Protein AF-A0A3Y6FX01-F1 (afdb_monomer)

Mean predicted aligned error: 5.91 Å

Structure (mmCIF, N/CA/C/O backbone):
data_AF-A0A3Y6FX01-F1
#
_entry.id   AF-A0A3Y6FX01-F1
#
loop_
_atom_site.group_PDB
_atom_site.id
_atom_site.type_symbol
_atom_site.label_atom_id
_atom_site.label_alt_id
_atom_site.label_comp_id
_atom_site.label_asym_id
_atom_site.label_entity_id
_atom_site.label_seq_id
_atom_site.pdbx_PDB_ins_code
_atom_site.Cartn_x
_atom_site.Cartn_y
_atom_site.Cartn_z
_atom_site.occupancy
_atom_site.B_iso_or_equiv
_atom_site.auth_seq_id
_atom_site.auth_comp_id
_atom_site.auth_asym_id
_atom_site.auth_atom_id
_atom_site.pdbx_PDB_model_num
ATOM 1 N N . MET A 1 1 ? -19.993 -23.992 -3.239 1.00 34.16 1 MET A N 1
ATOM 2 C CA . MET A 1 1 ? -19.430 -23.406 -2.006 1.00 34.16 1 MET A CA 1
ATOM 3 C C . MET A 1 1 ? -17.922 -23.377 -2.192 1.00 34.16 1 MET A C 1
ATOM 5 O O . MET A 1 1 ? -17.284 -24.401 -2.001 1.00 34.16 1 MET A O 1
ATOM 9 N N . ASN A 1 2 ? -17.375 -22.275 -2.712 1.00 37.84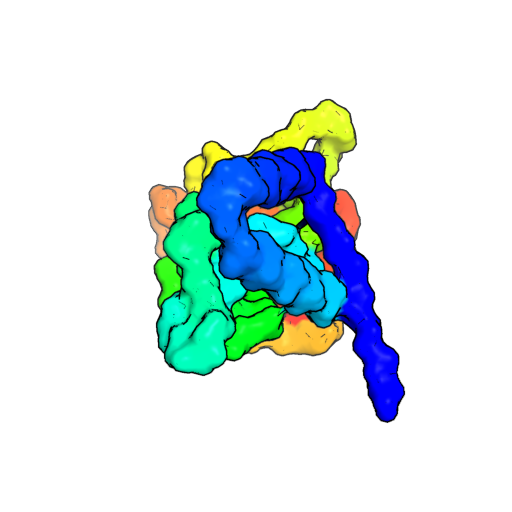 2 ASN A N 1
ATOM 10 C CA . ASN A 1 2 ? -15.926 -22.146 -2.873 1.00 37.84 2 ASN A CA 1
ATOM 11 C C . ASN A 1 2 ? -15.329 -21.862 -1.497 1.00 37.84 2 ASN A C 1
ATOM 13 O O . ASN A 1 2 ? -15.785 -20.947 -0.817 1.00 37.84 2 ASN A O 1
ATOM 17 N N . ASN A 1 3 ? -14.354 -22.670 -1.083 1.00 42.53 3 ASN A N 1
ATOM 18 C CA . ASN A 1 3 ? -13.567 -22.416 0.116 1.00 42.53 3 ASN A CA 1
ATOM 19 C C . ASN A 1 3 ? -12.971 -21.008 0.009 1.00 42.53 3 ASN A C 1
ATOM 21 O O . ASN A 1 3 ? -12.086 -20.772 -0.814 1.00 42.53 3 ASN A O 1
ATOM 25 N N . ASN A 1 4 ? -13.488 -20.078 0.816 1.00 51.44 4 ASN A N 1
ATOM 26 C CA . ASN A 1 4 ? -12.904 -18.759 1.009 1.00 51.44 4 ASN A CA 1
ATOM 27 C C . ASN A 1 4 ? -11.509 -18.975 1.592 1.00 51.44 4 ASN A C 1
ATOM 29 O O . ASN A 1 4 ? -11.359 -19.195 2.793 1.00 51.44 4 ASN A O 1
ATOM 33 N N . TYR A 1 5 ? -10.491 -18.956 0.737 1.00 55.81 5 TYR A N 1
ATOM 34 C CA . TYR A 1 5 ? -9.108 -18.842 1.168 1.00 55.81 5 TYR A CA 1
ATOM 35 C C . TYR A 1 5 ? -8.936 -17.449 1.784 1.00 55.81 5 TYR A C 1
ATOM 37 O O . TYR A 1 5 ? -8.501 -16.512 1.121 1.00 55.81 5 TYR A O 1
ATOM 45 N N . CYS A 1 6 ? -9.338 -17.294 3.048 1.00 64.75 6 CYS A N 1
ATOM 46 C CA . CYS A 1 6 ? -8.980 -16.125 3.835 1.00 64.75 6 CYS A CA 1
ATOM 47 C C . CYS A 1 6 ? -7.458 -16.116 3.955 1.00 64.75 6 CYS A C 1
ATOM 49 O O . CYS A 1 6 ? -6.859 -17.102 4.399 1.00 64.75 6 CYS A O 1
ATOM 51 N N . ILE A 1 7 ? -6.826 -15.019 3.542 1.00 79.50 7 ILE A N 1
ATOM 52 C CA . ILE A 1 7 ? -5.389 -14.866 3.736 1.00 79.50 7 ILE A CA 1
ATOM 53 C C . ILE A 1 7 ? -5.164 -14.531 5.212 1.00 79.50 7 ILE A C 1
ATOM 55 O O . ILE A 1 7 ? -5.783 -13.583 5.701 1.00 79.50 7 ILE A O 1
ATOM 59 N N . PRO A 1 8 ? -4.309 -15.281 5.940 1.00 83.38 8 PRO A N 1
ATOM 60 C CA . PRO A 1 8 ? -4.027 -14.979 7.333 1.00 83.38 8 PRO A CA 1
ATOM 61 C C . PRO A 1 8 ? -3.538 -13.540 7.485 1.00 83.38 8 PRO A C 1
ATOM 63 O O . PRO A 1 8 ? -2.533 -13.150 6.884 1.00 83.38 8 PRO A O 1
ATOM 66 N N . GLN A 1 9 ? -4.260 -12.777 8.298 1.00 90.62 9 GLN A N 1
ATOM 67 C CA . GLN A 1 9 ? -3.887 -11.426 8.684 1.00 90.62 9 GLN A CA 1
ATOM 68 C C . GLN A 1 9 ? -3.066 -11.458 9.974 1.00 90.62 9 GLN A C 1
ATOM 70 O O . GLN A 1 9 ? -3.206 -12.366 10.797 1.00 90.62 9 GLN A O 1
ATOM 75 N N . GLY A 1 10 ? -2.212 -10.457 10.170 1.00 89.62 10 GLY A N 1
ATOM 76 C CA . GLY A 1 10 ? -1.389 -10.346 11.366 1.00 89.62 10 GLY A CA 1
ATOM 77 C C . GLY A 1 10 ? -1.120 -8.893 11.712 1.00 89.62 10 GLY A C 1
ATOM 78 O O . GLY A 1 10 ? -0.703 -8.122 10.857 1.00 89.62 10 GLY A O 1
ATOM 79 N N . MET A 1 11 ? -1.347 -8.536 12.975 1.00 93.06 11 MET A N 1
ATOM 80 C CA . MET A 1 11 ? -0.927 -7.243 13.511 1.00 93.06 11 MET A CA 1
ATOM 81 C C . MET A 1 11 ? 0.565 -7.289 13.833 1.00 9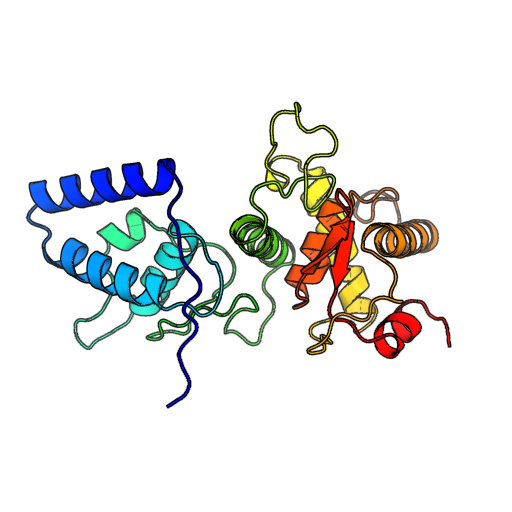3.06 11 MET A C 1
ATOM 83 O O . MET A 1 11 ? 1.071 -8.283 14.367 1.00 93.06 11 MET A O 1
ATOM 87 N N . THR A 1 12 ? 1.257 -6.185 13.605 1.00 91.25 12 THR A N 1
ATOM 88 C CA . THR A 1 12 ? 2.577 -5.902 14.167 1.00 91.25 12 THR A CA 1
ATOM 89 C C . THR A 1 12 ? 2.508 -5.770 15.693 1.00 91.25 12 THR A C 1
ATOM 91 O O . THR A 1 12 ? 1.436 -5.723 16.299 1.00 91.25 12 THR A O 1
ATOM 94 N N . ARG A 1 13 ? 3.669 -5.730 16.364 1.00 92.19 13 ARG A N 1
ATOM 95 C CA . ARG A 1 13 ? 3.708 -5.469 17.813 1.00 92.19 13 ARG A CA 1
ATOM 96 C C . ARG A 1 13 ? 3.093 -4.109 18.143 1.00 92.19 13 ARG A C 1
ATOM 98 O O . ARG A 1 13 ? 2.298 -4.042 19.071 1.00 92.19 13 ARG A O 1
ATOM 105 N N . THR A 1 14 ? 3.440 -3.080 17.378 1.00 93.56 14 THR A N 1
ATOM 106 C CA . THR A 1 14 ? 2.938 -1.716 17.562 1.00 93.56 14 THR A CA 1
ATOM 107 C C . THR A 1 14 ? 1.421 -1.665 17.432 1.00 93.56 14 THR A C 1
ATOM 109 O O . THR A 1 14 ? 0.762 -1.259 18.381 1.00 93.56 14 THR A O 1
ATOM 112 N N . GLU A 1 15 ? 0.859 -2.216 16.351 1.00 96.19 15 GLU A N 1
ATOM 113 C CA . GLU A 1 15 ? -0.599 -2.272 16.145 1.00 96.19 15 GLU A CA 1
ATOM 114 C C . GLU A 1 15 ? -1.329 -2.977 17.297 1.00 96.19 15 GLU A C 1
ATOM 116 O O . GLU A 1 15 ? -2.398 -2.540 17.719 1.00 96.19 15 GLU A O 1
ATOM 121 N N . ARG A 1 16 ? -0.749 -4.050 17.856 1.00 97.25 16 ARG A N 1
ATOM 122 C CA . ARG A 1 16 ? -1.335 -4.732 19.022 1.00 97.25 16 ARG A CA 1
ATOM 123 C C . ARG A 1 16 ? -1.335 -3.858 20.270 1.00 97.25 16 ARG A C 1
ATOM 125 O O . ARG A 1 16 ? -2.319 -3.874 21.002 1.00 97.25 16 ARG A O 1
ATOM 132 N N . GLU A 1 17 ? -0.239 -3.160 20.557 1.00 98.06 17 GLU A N 1
ATOM 133 C CA . GLU A 1 17 ? -0.166 -2.296 21.741 1.00 98.06 17 GLU A CA 1
ATOM 134 C C . GLU A 1 17 ? -1.062 -1.059 21.594 1.00 98.06 17 GLU A C 1
ATOM 136 O O . GLU A 1 17 ? -1.743 -0.683 22.548 1.00 98.06 17 GLU A O 1
ATOM 141 N N . GLU A 1 18 ? -1.153 -0.486 20.393 1.00 97.56 18 GLU A N 1
ATOM 142 C CA . GLU A 1 18 ? -2.075 0.612 20.085 1.00 97.56 18 GLU A CA 1
ATOM 143 C C . GLU A 1 18 ? -3.537 0.182 20.232 1.00 97.56 18 GLU A C 1
ATOM 145 O O . GLU A 1 18 ? -4.305 0.857 20.916 1.00 97.56 18 GLU A O 1
ATOM 150 N N . LEU A 1 19 ? -3.916 -0.983 19.692 1.00 98.06 19 LEU A N 1
ATOM 151 C CA . LEU A 1 19 ? -5.270 -1.518 19.840 1.00 98.06 19 LEU A CA 1
ATOM 152 C C . LEU A 1 19 ? -5.628 -1.795 21.310 1.00 98.06 19 LEU A C 1
ATOM 154 O O . LEU A 1 19 ? -6.733 -1.472 21.744 1.00 98.06 19 LEU A O 1
ATOM 158 N N . LYS A 1 20 ? -4.706 -2.366 22.099 1.00 98.06 20 LYS A N 1
ATOM 159 C CA . LYS A 1 20 ? -4.912 -2.568 23.547 1.00 98.06 20 LYS A CA 1
ATOM 160 C C . LYS A 1 20 ? -5.102 -1.242 24.278 1.00 98.06 20 LYS A C 1
ATOM 162 O O . LYS A 1 20 ? -5.974 -1.145 25.143 1.00 98.06 20 LYS A O 1
ATOM 167 N N . SER A 1 21 ? -4.288 -0.240 23.945 1.00 97.94 21 SER A N 1
ATOM 168 C CA . SER A 1 21 ? -4.383 1.101 24.523 1.00 97.94 21 SER A CA 1
ATOM 169 C C . SER A 1 21 ? -5.740 1.729 24.209 1.00 97.94 21 SER A C 1
ATOM 171 O O . SER A 1 21 ? -6.434 2.159 25.129 1.00 97.94 21 SER A O 1
ATOM 173 N N . PHE A 1 22 ? -6.170 1.679 22.945 1.00 98.06 22 PHE A N 1
ATOM 174 C CA . PHE A 1 22 ? -7.484 2.151 22.512 1.00 98.06 22 PHE A CA 1
ATOM 175 C C . PHE A 1 22 ? -8.620 1.446 23.265 1.00 98.06 22 PHE A C 1
ATOM 177 O O . PHE A 1 22 ? -9.453 2.102 23.887 1.00 98.06 22 PHE A O 1
ATOM 184 N N . ALA A 1 23 ? -8.606 0.110 23.311 1.00 97.69 23 ALA A N 1
ATOM 185 C CA . ALA A 1 23 ? -9.624 -0.665 24.017 1.00 97.69 23 ALA A CA 1
ATOM 186 C C . ALA A 1 23 ? -9.688 -0.330 25.519 1.00 97.69 23 ALA A C 1
ATOM 188 O O . ALA A 1 23 ? -10.771 -0.243 26.097 1.00 97.69 23 ALA A O 1
ATOM 189 N N . THR A 1 24 ? -8.534 -0.095 26.148 1.00 97.75 24 THR A N 1
ATOM 190 C CA . THR A 1 24 ? -8.447 0.315 27.558 1.00 97.75 24 THR A CA 1
ATOM 191 C C . THR A 1 24 ? -9.043 1.707 27.769 1.00 97.75 24 THR A C 1
ATOM 193 O O . THR A 1 24 ? -9.788 1.918 28.724 1.00 97.75 24 THR A O 1
ATOM 196 N N . GLN A 1 25 ? -8.753 2.656 26.874 1.00 97.62 25 GLN A N 1
ATOM 197 C CA . GLN A 1 25 ? -9.310 4.009 26.931 1.00 97.62 25 GLN A CA 1
ATOM 198 C C . GLN A 1 25 ? -10.834 3.994 26.773 1.00 97.62 25 GLN A C 1
ATOM 200 O O . GLN A 1 25 ? -11.525 4.585 27.603 1.00 97.62 25 GLN A O 1
ATOM 205 N N . CYS A 1 26 ? -11.364 3.261 25.788 1.00 97.38 26 CYS A N 1
ATOM 206 C CA . CYS A 1 26 ? -12.808 3.101 25.613 1.00 97.38 26 CYS A CA 1
ATOM 207 C C . CYS A 1 26 ? -13.458 2.436 26.833 1.00 97.38 26 CYS A C 1
ATOM 209 O O . CYS A 1 26 ? -14.483 2.911 27.314 1.00 97.38 26 CYS A O 1
ATOM 211 N N . GLY A 1 27 ? -12.838 1.386 27.386 1.00 95.88 27 GLY A N 1
ATOM 212 C CA . GLY A 1 27 ? -13.322 0.718 28.596 1.00 95.88 27 GLY A CA 1
ATOM 213 C C . GLY A 1 27 ? -13.409 1.659 29.800 1.00 95.88 27 GLY A C 1
ATOM 214 O O . GLY A 1 27 ? -14.430 1.690 30.483 1.00 95.88 27 GLY A O 1
ATOM 215 N N . ASN A 1 28 ? -12.382 2.484 30.017 1.00 97.06 28 ASN A N 1
ATOM 216 C CA . ASN A 1 28 ? -12.370 3.479 31.093 1.00 97.06 28 ASN A CA 1
ATOM 217 C C . ASN A 1 28 ? -13.406 4.596 30.886 1.00 97.06 28 ASN A C 1
ATOM 219 O O . ASN A 1 28 ? -13.930 5.130 31.861 1.00 97.06 28 ASN A O 1
ATOM 223 N N . ALA A 1 29 ? -13.697 4.953 29.633 1.00 96.75 29 ALA A N 1
ATOM 224 C CA . ALA A 1 29 ? -14.683 5.971 29.276 1.00 96.75 29 ALA A CA 1
ATOM 225 C C . ALA A 1 29 ? -16.128 5.437 29.204 1.00 96.75 29 ALA A C 1
ATOM 227 O O . ALA A 1 29 ? -17.058 6.227 29.055 1.00 96.75 29 ALA A O 1
ATOM 228 N N . GLY A 1 30 ? -16.335 4.118 29.295 1.00 97.25 30 GLY A N 1
ATOM 229 C CA . GLY A 1 30 ? -17.642 3.493 29.069 1.00 97.25 30 GLY A CA 1
ATOM 230 C C . GLY A 1 30 ? -18.102 3.526 27.605 1.00 97.25 30 GLY A C 1
ATOM 231 O O . GLY A 1 30 ? -19.291 3.368 27.334 1.00 97.25 30 GLY A O 1
ATOM 232 N N . ASP A 1 31 ? -17.184 3.719 26.657 1.00 97.06 31 ASP A N 1
ATOM 233 C CA . ASP A 1 31 ? -17.466 3.781 25.221 1.00 97.06 31 ASP A CA 1
ATOM 234 C C . ASP A 1 31 ? -17.596 2.370 24.623 1.00 97.06 31 ASP A C 1
ATOM 236 O O . ASP A 1 31 ? -16.699 1.823 23.973 1.00 97.06 31 ASP A O 1
ATOM 240 N N . ILE A 1 32 ? -18.742 1.748 24.896 1.00 95.62 32 ILE A N 1
ATOM 241 C CA . ILE A 1 32 ? -19.070 0.402 24.411 1.00 95.62 32 ILE A CA 1
ATOM 242 C C . ILE A 1 32 ? -19.248 0.383 22.890 1.00 95.62 32 ILE A C 1
ATOM 244 O O . ILE A 1 32 ? -18.917 -0.614 22.248 1.00 95.62 32 ILE A O 1
ATOM 248 N N . GLN A 1 33 ? -19.724 1.483 22.300 1.00 95.25 33 GLN A N 1
ATOM 249 C CA . GLN A 1 33 ? -19.988 1.558 20.867 1.00 95.25 33 GLN A CA 1
ATOM 250 C C . GLN A 1 33 ? -18.690 1.453 20.059 1.00 95.25 33 GLN A C 1
ATOM 252 O O . GLN A 1 33 ? -18.620 0.648 19.128 1.00 95.25 33 GLN A O 1
ATOM 257 N N . SER A 1 34 ? -17.640 2.191 20.432 1.00 96.50 34 SER A N 1
ATOM 258 C CA . SER A 1 34 ? -16.337 2.086 19.763 1.00 96.50 34 SER A CA 1
ATOM 259 C C . SER A 1 34 ? -15.715 0.698 19.907 1.00 96.50 34 SER A C 1
ATOM 261 O O . SER A 1 34 ? -15.128 0.186 18.950 1.00 96.50 34 SER A O 1
ATOM 263 N N . LEU A 1 35 ? -15.874 0.049 21.068 1.00 96.56 35 LEU A N 1
ATOM 264 C CA . LEU A 1 35 ? -15.415 -1.329 21.279 1.00 96.56 35 LEU A CA 1
ATOM 265 C C . LEU A 1 35 ? -16.143 -2.314 20.356 1.00 96.56 35 LEU A C 1
ATOM 267 O O . LEU A 1 35 ? -15.496 -3.105 19.668 1.00 96.56 35 LEU A O 1
ATOM 271 N N . GLU A 1 36 ? -17.474 -2.245 20.301 1.00 96.44 36 GLU A N 1
ATOM 272 C CA . GLU A 1 36 ? -18.298 -3.097 19.438 1.00 96.44 36 GLU A CA 1
ATOM 273 C C . GLU A 1 36 ? -17.926 -2.917 17.959 1.00 96.44 36 GLU A C 1
ATOM 275 O O . GLU A 1 36 ? -17.669 -3.892 17.248 1.00 96.44 36 GLU A O 1
ATOM 280 N N . ARG A 1 37 ? -17.834 -1.666 17.494 1.00 96.44 37 ARG A N 1
ATOM 281 C CA . ARG A 1 37 ? -17.479 -1.346 16.103 1.00 96.44 37 ARG A CA 1
ATOM 282 C C . ARG A 1 37 ? -16.062 -1.799 15.757 1.00 96.44 37 ARG A C 1
ATOM 284 O O . ARG A 1 37 ? -15.849 -2.326 14.668 1.00 96.44 37 ARG A O 1
ATOM 291 N N . THR A 1 38 ? -15.121 -1.704 16.693 1.00 97.44 38 THR A N 1
ATOM 292 C CA . THR A 1 38 ? -13.752 -2.211 16.510 1.00 97.44 38 THR A CA 1
ATOM 293 C C . THR A 1 38 ? -13.718 -3.732 16.355 1.00 97.44 38 THR A C 1
ATOM 295 O O . THR A 1 38 ? -13.008 -4.242 15.489 1.00 97.44 38 THR A O 1
ATOM 298 N N . LEU A 1 39 ? -14.512 -4.479 17.130 1.00 96.62 39 LEU A N 1
ATOM 299 C CA . LEU A 1 39 ? -14.610 -5.938 16.982 1.00 96.62 39 LEU A CA 1
ATOM 300 C C . LEU A 1 39 ? -15.193 -6.338 15.620 1.00 96.62 39 LEU A C 1
ATOM 302 O O . LEU A 1 39 ? -14.668 -7.241 14.965 1.00 96.62 39 LEU A O 1
ATOM 306 N N . ILE A 1 40 ? -16.234 -5.636 15.165 1.00 96.00 40 ILE A N 1
ATOM 307 C CA . ILE A 1 40 ? -16.833 -5.838 13.836 1.00 96.00 40 ILE A CA 1
ATOM 308 C C . ILE A 1 40 ? -15.809 -5.541 12.732 1.00 96.00 40 ILE A C 1
ATOM 310 O O . ILE A 1 40 ? -15.642 -6.334 11.803 1.00 96.00 40 ILE A O 1
ATOM 314 N N . MET A 1 41 ? -15.076 -4.435 12.854 1.00 97.25 41 MET A N 1
ATOM 315 C CA . MET A 1 41 ? -14.002 -4.065 11.935 1.00 97.25 41 MET A CA 1
ATOM 316 C C . MET A 1 41 ? -12.908 -5.141 11.877 1.00 97.25 41 MET A C 1
ATOM 318 O O . MET A 1 41 ? -12.508 -5.534 10.783 1.00 97.25 41 MET A O 1
ATOM 322 N N . ILE A 1 42 ? -12.464 -5.680 13.020 1.00 97.06 42 ILE A N 1
ATOM 323 C CA . ILE A 1 42 ? -11.483 -6.780 13.072 1.00 97.06 42 ILE A CA 1
ATOM 324 C C . ILE A 1 42 ? -12.022 -8.030 12.366 1.00 97.06 42 ILE A C 1
ATOM 326 O O . ILE A 1 42 ? -11.290 -8.663 11.606 1.00 97.06 42 ILE A O 1
ATOM 330 N N . ALA A 1 43 ? -13.296 -8.378 12.562 1.00 95.38 43 ALA A N 1
ATOM 331 C CA . ALA A 1 43 ? -13.908 -9.512 11.874 1.00 95.38 43 ALA A CA 1
ATOM 332 C C . ALA A 1 43 ? -13.928 -9.312 10.347 1.00 95.38 43 ALA A C 1
ATOM 334 O O . ALA A 1 43 ? -13.618 -10.239 9.593 1.00 95.38 43 ALA A O 1
ATOM 335 N N . HIS A 1 44 ? -14.225 -8.097 9.874 1.00 95.56 44 HIS A N 1
ATOM 336 C CA . HIS A 1 44 ? -14.131 -7.782 8.451 1.00 95.56 44 HIS A CA 1
ATOM 337 C C . HIS A 1 44 ? -12.685 -7.748 7.936 1.00 95.56 44 HIS A C 1
ATOM 339 O O . HIS A 1 44 ? -12.439 -8.161 6.805 1.00 95.56 44 HIS A O 1
ATOM 345 N N . TRP A 1 45 ? -11.720 -7.320 8.742 1.00 96.06 45 TRP A N 1
ATOM 346 C CA . TRP A 1 45 ? -10.303 -7.363 8.388 1.00 96.06 45 TRP A CA 1
ATOM 347 C C . TRP A 1 45 ? -9.803 -8.807 8.229 1.00 96.06 45 TRP A C 1
ATOM 349 O O . TRP A 1 45 ? -9.169 -9.153 7.236 1.00 96.06 45 TRP A O 1
ATOM 359 N N . MET A 1 46 ? -10.161 -9.698 9.156 1.00 94.25 46 MET A N 1
ATOM 360 C CA . MET A 1 46 ? -9.726 -11.100 9.134 1.00 94.25 46 MET A CA 1
ATOM 361 C C . MET A 1 46 ? -10.224 -11.891 7.915 1.00 94.25 46 MET A C 1
ATOM 363 O O . MET A 1 46 ? -9.611 -12.893 7.550 1.00 94.25 46 MET A O 1
ATOM 367 N N . ARG A 1 47 ? -11.315 -11.455 7.270 1.00 92.44 47 ARG A N 1
ATOM 368 C CA . ARG A 1 47 ? -11.864 -12.100 6.061 1.00 92.44 47 ARG A CA 1
ATOM 369 C C . ARG A 1 47 ? -11.302 -11.555 4.744 1.00 92.44 47 ARG A C 1
ATOM 371 O O . ARG A 1 47 ? -11.749 -12.001 3.690 1.00 92.44 47 ARG A O 1
ATOM 378 N N . GLN A 1 48 ? -10.385 -10.584 4.767 1.00 92.19 48 GLN A N 1
ATOM 379 C CA . GLN A 1 48 ? -9.866 -10.002 3.528 1.00 92.19 48 GLN A CA 1
ATOM 380 C C . GLN A 1 48 ? -9.143 -11.057 2.677 1.00 92.19 48 GLN A C 1
ATOM 382 O O . GLN A 1 48 ? -8.336 -11.849 3.170 1.00 92.19 48 GLN A O 1
ATOM 387 N N . GLY A 1 49 ? -9.420 -11.044 1.370 1.00 86.56 49 GLY A N 1
ATOM 388 C CA . GLY A 1 49 ? -8.814 -11.954 0.388 1.00 86.56 49 GLY A CA 1
ATOM 389 C C . GLY A 1 49 ? -7.372 -11.602 0.005 1.00 86.56 49 GLY A C 1
ATOM 390 O O . GLY A 1 49 ? -6.790 -12.251 -0.858 1.00 86.56 49 GLY A O 1
ATOM 391 N N . GLN A 1 50 ? -6.797 -10.571 0.623 1.00 86.31 50 GLN A N 1
ATOM 392 C CA . GLN A 1 50 ? -5.421 -10.121 0.422 1.00 86.31 50 GLN A CA 1
ATOM 393 C C . GLN A 1 50 ? -4.827 -9.621 1.736 1.00 86.31 50 GLN A C 1
ATOM 395 O O . GLN A 1 50 ? -5.569 -9.298 2.666 1.00 86.31 50 GLN A O 1
ATOM 400 N N . ARG A 1 51 ? -3.498 -9.536 1.815 1.00 90.25 51 ARG A N 1
ATOM 401 C CA . ARG A 1 51 ? -2.833 -8.941 2.979 1.00 90.25 51 ARG A CA 1
ATOM 402 C C . ARG A 1 51 ? -3.051 -7.433 3.001 1.00 90.25 51 ARG A C 1
ATOM 404 O O . ARG A 1 51 ? -2.847 -6.759 1.997 1.00 90.25 51 ARG A O 1
ATOM 411 N N . VAL A 1 52 ? -3.433 -6.921 4.161 1.00 92.38 52 VAL A N 1
ATOM 412 C CA . VAL A 1 52 ? -3.530 -5.489 4.453 1.00 92.38 52 VAL A CA 1
ATOM 413 C C . VAL A 1 52 ? -3.205 -5.304 5.931 1.00 92.38 52 VAL A C 1
ATOM 415 O O . VAL A 1 52 ? -3.641 -6.105 6.760 1.00 92.38 52 VAL A O 1
ATOM 418 N N . SER A 1 53 ? -2.400 -4.297 6.274 1.00 92.81 53 SER A N 1
ATOM 419 C CA . SER A 1 53 ? -2.091 -4.029 7.682 1.00 92.81 53 SER A CA 1
ATOM 420 C C . SER A 1 53 ? -3.362 -3.659 8.447 1.00 92.81 53 SER A C 1
ATOM 422 O O . SER A 1 53 ? -4.356 -3.215 7.861 1.00 92.81 53 SER A O 1
ATOM 424 N N . PHE A 1 54 ? -3.351 -3.865 9.761 1.00 95.62 54 PHE A N 1
ATOM 425 C CA . PHE A 1 54 ? -4.517 -3.554 10.576 1.00 95.62 54 PHE A CA 1
ATOM 426 C C . PHE A 1 54 ? -4.789 -2.050 10.575 1.00 95.62 54 PHE A C 1
ATOM 428 O O . PHE A 1 54 ? -5.929 -1.650 10.366 1.00 95.62 54 PHE A O 1
ATOM 435 N N . THR A 1 55 ? -3.753 -1.223 10.739 1.00 94.88 55 THR A N 1
ATOM 436 C CA . THR A 1 55 ? -3.901 0.239 10.763 1.00 94.88 55 THR A CA 1
ATOM 437 C C . THR A 1 55 ? -4.439 0.793 9.443 1.00 94.88 55 THR A C 1
ATOM 439 O O . THR A 1 55 ? -5.339 1.631 9.472 1.00 94.88 55 THR A O 1
ATOM 442 N N . GLU A 1 56 ? -3.956 0.302 8.295 1.00 94.94 56 GLU A N 1
ATOM 443 C CA . GLU A 1 56 ? -4.479 0.713 6.981 1.00 94.94 56 GLU A CA 1
ATOM 444 C C . GLU A 1 56 ? -5.949 0.323 6.841 1.00 94.94 56 GLU A C 1
ATOM 446 O O . GLU A 1 56 ? -6.803 1.154 6.535 1.00 94.94 56 GLU A O 1
ATOM 451 N N . TYR A 1 57 ? -6.271 -0.941 7.127 1.00 96.44 57 TYR A N 1
ATOM 452 C CA . TYR A 1 57 ? -7.645 -1.409 7.022 1.00 96.44 57 TYR A CA 1
ATOM 453 C C . TYR A 1 57 ? -8.581 -0.641 7.960 1.00 96.44 57 TYR A C 1
ATOM 455 O O . TYR A 1 57 ? -9.679 -0.261 7.558 1.00 96.44 57 TYR A O 1
ATOM 463 N N . ALA A 1 58 ? -8.148 -0.393 9.196 1.00 97.38 58 ALA A N 1
ATOM 464 C CA . ALA A 1 58 ? -8.935 0.313 10.192 1.00 97.38 58 ALA A CA 1
ATOM 465 C C . ALA A 1 58 ? -9.220 1.758 9.777 1.00 97.38 58 ALA A C 1
ATOM 467 O O . ALA A 1 58 ? -10.361 2.206 9.887 1.00 97.38 58 ALA A O 1
ATOM 468 N N . SER A 1 59 ? -8.218 2.451 9.232 1.00 97.06 59 SER A N 1
ATOM 469 C CA . SER A 1 59 ? -8.348 3.804 8.684 1.00 97.06 59 SER A CA 1
ATOM 470 C C . SER A 1 59 ? -9.395 3.861 7.562 1.00 97.06 59 SER A C 1
ATOM 472 O O . SER A 1 59 ? -10.329 4.668 7.595 1.00 97.06 59 SER A O 1
ATOM 474 N N . GLN A 1 60 ? -9.313 2.928 6.611 1.00 96.69 60 GLN A N 1
ATOM 475 C CA . GLN A 1 60 ? -10.231 2.842 5.472 1.00 96.69 60 GLN A CA 1
ATOM 476 C C . GLN A 1 60 ? -11.648 2.442 5.880 1.00 96.69 60 GLN A C 1
ATOM 478 O O . GLN A 1 60 ? -12.621 3.014 5.391 1.00 96.69 60 GLN A O 1
ATOM 483 N N . TRP A 1 61 ? -11.785 1.453 6.767 1.00 97.25 61 TRP A N 1
ATOM 484 C CA . TRP A 1 61 ? -13.087 0.955 7.204 1.00 97.25 61 TRP A CA 1
ATOM 485 C C . TRP A 1 61 ? -13.824 2.022 8.009 1.00 97.25 61 TRP A C 1
ATOM 487 O O . TRP A 1 61 ? -15.013 2.253 7.780 1.00 97.25 61 TRP A O 1
ATOM 497 N N . THR A 1 62 ? -13.099 2.711 8.894 1.00 97.25 62 THR A N 1
ATOM 498 C CA . THR A 1 62 ? -13.609 3.824 9.698 1.00 97.25 62 THR A CA 1
ATOM 499 C C . THR A 1 62 ? -14.157 4.932 8.806 1.00 97.25 62 THR A C 1
ATOM 501 O O . THR A 1 62 ? -15.301 5.343 8.992 1.00 97.25 62 THR A O 1
ATOM 504 N N . GLU A 1 63 ? -13.409 5.364 7.790 1.00 96.62 63 GLU A N 1
ATOM 505 C CA . GLU A 1 63 ? -13.902 6.350 6.821 1.00 96.62 63 GLU A CA 1
ATOM 506 C C . GLU A 1 63 ? -15.100 5.828 6.020 1.00 96.62 63 GLU A C 1
ATOM 508 O O . GLU A 1 63 ? -16.097 6.530 5.859 1.00 96.62 63 GLU A O 1
ATOM 513 N N . ALA A 1 64 ? -15.042 4.580 5.550 1.00 96.00 64 ALA A N 1
ATOM 514 C CA . ALA A 1 64 ? -16.108 3.986 4.751 1.00 96.00 64 ALA A CA 1
ATOM 515 C C . ALA A 1 64 ? -17.438 3.876 5.514 1.00 96.00 64 ALA A C 1
ATOM 517 O O . ALA A 1 64 ? -18.498 3.974 4.895 1.00 96.00 64 ALA A O 1
ATOM 518 N N . GLN A 1 65 ? -17.411 3.697 6.839 1.00 96.50 65 GLN A N 1
ATOM 519 C CA . GLN A 1 65 ? -18.630 3.622 7.650 1.00 96.50 65 GLN A CA 1
ATOM 520 C C . GLN A 1 65 ? -19.129 4.988 8.142 1.00 96.50 65 GLN A C 1
ATOM 522 O O . GLN A 1 65 ? -20.217 5.047 8.708 1.00 96.50 65 GLN A O 1
ATOM 527 N N . ARG A 1 66 ? -18.380 6.081 7.951 1.00 95.25 66 ARG A N 1
ATOM 528 C CA . ARG A 1 66 ? -18.634 7.374 8.615 1.00 95.25 66 ARG A CA 1
ATOM 529 C C . ARG A 1 66 ? -20.061 7.904 8.444 1.00 95.25 66 ARG A C 1
ATOM 531 O O . ARG A 1 66 ? -20.632 8.447 9.381 1.00 95.25 66 ARG A O 1
ATOM 538 N N . GLU A 1 67 ? -20.634 7.753 7.254 1.00 92.75 67 GLU A N 1
ATOM 539 C CA . GLU A 1 67 ? -21.908 8.382 6.865 1.00 92.75 67 GLU A CA 1
ATOM 540 C C . GLU A 1 67 ? -23.109 7.423 6.926 1.00 92.75 67 GLU A C 1
ATOM 542 O O . GLU A 1 67 ? -24.164 7.688 6.350 1.00 92.75 67 GLU A O 1
ATOM 547 N N . ARG A 1 68 ? -22.974 6.284 7.614 1.00 90.94 68 ARG A N 1
ATOM 548 C CA . ARG A 1 68 ? -24.066 5.311 7.725 1.00 90.94 68 ARG A CA 1
ATOM 549 C C . ARG A 1 68 ? -25.181 5.789 8.651 1.00 90.94 68 ARG A C 1
ATOM 551 O O . ARG A 1 68 ? -24.939 6.220 9.773 1.00 90.94 68 ARG A O 1
ATOM 558 N N . SER A 1 69 ? -26.422 5.618 8.208 1.00 87.81 69 SER A N 1
ATOM 559 C CA . SER A 1 69 ? -27.629 5.980 8.964 1.00 87.81 69 SER A CA 1
ATOM 560 C C . SER A 1 69 ? -28.283 4.808 9.703 1.00 87.81 69 SER A C 1
ATOM 562 O O . SER A 1 69 ? -29.184 5.019 10.508 1.00 87.81 69 SER A O 1
ATOM 564 N N . ASP A 1 70 ? -27.829 3.573 9.477 1.00 86.56 70 ASP A N 1
ATOM 565 C CA . ASP A 1 70 ? -28.389 2.346 10.063 1.00 86.56 70 ASP A CA 1
ATOM 566 C C . ASP A 1 70 ? -27.829 2.017 11.459 1.00 86.56 70 ASP A C 1
ATOM 568 O O . ASP A 1 70 ? -27.942 0.889 11.934 1.00 86.56 70 ASP A O 1
ATOM 572 N N . GLY A 1 71 ? -27.177 2.987 12.106 1.00 79.19 71 GLY A N 1
ATOM 573 C CA . GLY A 1 71 ? -26.518 2.810 13.401 1.00 79.19 71 GLY A CA 1
ATOM 574 C C . GLY A 1 71 ? -25.184 2.057 13.335 1.00 79.19 71 GLY A C 1
ATOM 575 O O . GLY A 1 71 ? -24.505 1.951 14.355 1.00 79.19 71 GLY A O 1
ATOM 576 N N . ASN A 1 72 ? -24.754 1.581 12.160 1.00 83.69 72 ASN A N 1
ATOM 577 C CA . ASN A 1 72 ? -23.464 0.906 11.966 1.00 83.69 72 ASN A CA 1
ATOM 578 C C . ASN A 1 72 ? -22.335 1.859 11.545 1.00 83.69 72 ASN A C 1
ATOM 580 O O . ASN A 1 72 ? -21.331 1.415 10.987 1.00 83.69 72 ASN A O 1
ATOM 584 N N . HIS A 1 73 ? -22.482 3.162 11.795 1.00 92.94 73 HIS A N 1
ATOM 585 C CA . HIS A 1 73 ? -21.417 4.119 11.521 1.00 92.94 73 HIS A CA 1
ATOM 586 C C . HIS A 1 73 ? -20.213 3.914 12.447 1.00 92.94 73 HIS A C 1
ATOM 588 O O . HIS A 1 73 ? -20.333 3.393 13.561 1.00 92.94 73 HIS A O 1
ATOM 594 N N . SER A 1 74 ? -19.043 4.332 11.975 1.00 95.25 74 SER A N 1
ATOM 595 C CA . SER A 1 74 ? -17.851 4.461 12.812 1.00 95.25 74 SER A CA 1
ATOM 596 C C . SER A 1 74 ? -18.008 5.603 13.820 1.00 95.25 74 SER A C 1
ATOM 598 O O . SER A 1 74 ? -18.851 6.490 13.658 1.00 95.25 74 SER A O 1
ATOM 600 N N . THR A 1 75 ? -17.219 5.576 14.893 1.00 96.50 75 THR A N 1
ATOM 601 C CA . THR A 1 75 ? -17.279 6.587 15.957 1.00 96.50 75 THR A CA 1
ATOM 602 C C . THR A 1 75 ? -16.203 7.667 15.776 1.00 96.50 75 THR A C 1
ATOM 604 O O . THR A 1 75 ? -15.181 7.422 15.121 1.00 96.50 75 THR A O 1
ATOM 607 N N . PRO A 1 76 ? -16.386 8.866 16.363 1.00 96.06 76 PRO A N 1
ATOM 608 C CA . PRO A 1 76 ? -15.347 9.897 16.402 1.00 96.06 76 PRO A CA 1
ATOM 609 C C . PRO A 1 76 ? -14.028 9.412 17.024 1.00 96.06 76 PRO A C 1
ATOM 611 O O . PRO A 1 76 ? -12.948 9.774 16.558 1.00 96.06 76 PRO A O 1
ATOM 614 N N . GLU A 1 77 ? -14.097 8.561 18.044 1.00 97.31 77 GLU A N 1
ATOM 615 C CA . GLU A 1 77 ? -12.951 7.972 18.735 1.00 97.31 77 GLU A CA 1
ATOM 616 C C . GLU A 1 77 ? -12.165 7.044 17.805 1.00 97.31 77 GLU A C 1
ATOM 618 O O . GLU A 1 77 ? -10.935 7.127 17.756 1.00 97.31 77 GLU A O 1
ATOM 623 N N . MET A 1 78 ? -12.859 6.222 17.008 1.00 97.75 78 MET A N 1
ATOM 624 C CA . MET A 1 78 ? -12.222 5.419 15.961 1.00 97.75 78 MET A CA 1
ATOM 625 C C . MET A 1 78 ? -11.560 6.305 14.902 1.00 97.75 78 MET A C 1
ATOM 627 O O . MET A 1 78 ? -10.418 6.050 14.535 1.00 97.75 78 MET A O 1
ATOM 631 N N . ALA A 1 79 ? -12.227 7.372 14.446 1.00 96.75 79 ALA A N 1
ATOM 632 C CA . ALA A 1 79 ? -11.666 8.305 13.462 1.00 96.75 79 ALA A CA 1
ATOM 633 C C . ALA A 1 79 ? -10.428 9.049 13.986 1.00 96.75 79 ALA A C 1
ATOM 635 O O . ALA A 1 79 ? -9.517 9.363 13.223 1.00 96.75 79 ALA A O 1
ATOM 636 N N . LYS A 1 80 ? -10.366 9.304 15.296 1.00 96.88 80 LYS A N 1
ATOM 637 C CA . LYS A 1 80 ? -9.183 9.865 15.952 1.00 96.88 80 LYS A CA 1
ATOM 638 C C . LYS A 1 80 ? -8.042 8.848 16.051 1.00 96.88 80 LYS A C 1
ATOM 640 O O . LYS A 1 80 ? -6.888 9.229 15.877 1.00 96.88 80 LYS A O 1
ATOM 645 N N . GLN A 1 81 ? -8.352 7.587 16.357 1.00 97.38 81 GLN A N 1
ATOM 646 C CA . GLN A 1 81 ? -7.360 6.518 16.508 1.00 97.38 81 GLN A CA 1
ATOM 647 C C . GLN A 1 81 ? -6.779 6.064 15.162 1.00 97.38 81 GLN A C 1
ATOM 649 O O . GLN A 1 81 ? -5.576 5.831 15.055 1.00 97.38 81 GLN A O 1
ATOM 654 N N . TRP A 1 82 ? -7.627 5.946 14.144 1.00 96.94 82 TRP A N 1
ATOM 655 C CA . TRP A 1 82 ? -7.270 5.521 12.793 1.00 96.94 82 TRP A CA 1
ATOM 656 C C . TRP A 1 82 ? -7.734 6.576 11.787 1.00 96.94 82 TRP A C 1
ATOM 658 O O . TRP A 1 82 ? -8.719 6.367 11.074 1.00 96.94 82 TRP A O 1
ATOM 668 N N . PRO A 1 83 ? -7.056 7.736 11.736 1.00 95.62 83 PRO A N 1
ATOM 669 C CA . PRO A 1 83 ? -7.430 8.802 10.822 1.00 95.62 83 PRO A CA 1
ATOM 670 C C . PRO A 1 83 ? -7.305 8.336 9.375 1.00 95.62 83 PRO A C 1
ATOM 672 O O . PRO A 1 83 ? -6.346 7.654 9.000 1.00 95.62 83 PRO A O 1
ATOM 675 N N . PHE A 1 84 ? -8.278 8.725 8.553 1.00 92.56 84 PHE A N 1
ATOM 676 C CA . PHE A 1 84 ? -8.235 8.470 7.121 1.00 92.56 84 PHE A CA 1
ATOM 677 C C . PHE A 1 84 ? -7.086 9.229 6.465 1.00 92.56 84 PHE A C 1
ATOM 679 O O . PHE A 1 84 ? -6.914 10.429 6.686 1.00 92.56 84 PHE A O 1
ATOM 686 N N . SER A 1 85 ? -6.324 8.544 5.618 1.00 83.69 85 SER A N 1
ATOM 687 C CA . SER A 1 85 ? -5.332 9.190 4.769 1.00 83.69 85 SER A CA 1
ATOM 688 C C . SER A 1 85 ? -5.179 8.451 3.446 1.00 83.69 85 SER A C 1
ATOM 690 O O . SER A 1 85 ? -5.430 7.253 3.347 1.00 83.69 85 SER A O 1
ATOM 692 N N . GLY A 1 86 ? -4.741 9.175 2.420 1.00 82.75 86 GLY A N 1
ATOM 693 C CA . GLY A 1 86 ? -4.375 8.583 1.142 1.00 82.75 86 GLY A CA 1
ATOM 694 C C . GLY A 1 86 ? -5.557 8.220 0.236 1.00 82.75 86 GLY A C 1
ATOM 695 O O . GLY A 1 86 ? -6.542 8.953 0.146 1.00 82.75 86 GLY A O 1
ATOM 696 N N . LYS A 1 87 ? -5.400 7.127 -0.518 1.00 88.19 87 LYS A N 1
ATOM 697 C CA . LYS A 1 87 ? -6.338 6.683 -1.559 1.00 88.19 87 LYS A CA 1
ATOM 698 C C . LYS A 1 87 ? -7.472 5.873 -0.936 1.00 88.19 87 LYS A C 1
ATOM 700 O O . LYS A 1 87 ? -7.220 4.969 -0.147 1.00 88.19 87 LYS A O 1
ATOM 705 N N . ARG A 1 88 ? -8.724 6.142 -1.317 1.00 91.12 88 ARG A N 1
ATOM 706 C CA . ARG A 1 88 ? -9.872 5.370 -0.814 1.00 91.12 88 ARG A CA 1
ATOM 707 C C . ARG A 1 88 ? -9.877 3.961 -1.407 1.00 91.12 88 ARG A C 1
ATOM 709 O O . ARG A 1 88 ? -9.954 3.805 -2.626 1.00 91.12 88 ARG A O 1
ATOM 716 N N . CYS A 1 89 ? -9.846 2.957 -0.535 1.00 93.25 89 CYS A N 1
ATOM 717 C CA . CYS A 1 89 ? -9.727 1.538 -0.885 1.00 93.25 89 CYS A CA 1
ATOM 718 C C . CYS A 1 89 ? -10.863 0.666 -0.345 1.00 93.25 89 CYS A C 1
ATOM 720 O O . CYS A 1 89 ? -10.903 -0.525 -0.635 1.00 93.25 89 CYS A O 1
ATOM 722 N N . ILE A 1 90 ? -11.806 1.243 0.399 1.00 95.12 90 ILE A N 1
ATOM 723 C CA . ILE A 1 90 ? -13.072 0.604 0.771 1.00 95.12 90 ILE A CA 1
ATOM 724 C C . ILE A 1 90 ? -14.208 1.526 0.320 1.00 95.12 90 ILE A C 1
ATOM 726 O O . ILE A 1 90 ? -14.180 2.732 0.574 1.00 95.12 90 ILE A O 1
ATOM 730 N N . SER A 1 91 ? -15.195 0.974 -0.389 1.00 94.19 91 SER A N 1
ATOM 731 C CA . SER A 1 91 ? -16.362 1.731 -0.859 1.00 94.19 91 SER A CA 1
ATOM 732 C C . SER A 1 91 ? -17.187 2.248 0.323 1.00 94.19 91 SER A C 1
ATOM 734 O O . SER A 1 91 ? -17.267 1.551 1.336 1.00 94.19 91 SER A O 1
ATOM 736 N N . PRO A 1 92 ? -17.852 3.415 0.211 1.00 93.88 92 PRO A N 1
ATOM 737 C CA . PRO A 1 92 ? -18.775 3.888 1.243 1.00 93.88 92 PRO A CA 1
ATOM 738 C C . PRO A 1 92 ? -19.797 2.807 1.635 1.00 93.88 92 PRO A C 1
ATOM 740 O O . PRO A 1 92 ? -20.417 2.191 0.770 1.00 93.88 92 PRO A O 1
ATOM 743 N N . GLY A 1 93 ? -19.925 2.530 2.935 1.00 93.00 93 GLY A N 1
ATOM 744 C CA . GLY A 1 93 ? -20.769 1.463 3.494 1.00 93.00 93 GLY A CA 1
ATOM 745 C C . GLY A 1 93 ? -20.294 0.024 3.230 1.00 93.00 93 GLY A C 1
ATOM 746 O O . GLY A 1 93 ? -20.912 -0.925 3.718 1.00 93.00 93 GLY A O 1
ATOM 747 N N . GLY A 1 94 ? -19.211 -0.160 2.473 1.00 94.25 94 GLY A N 1
ATOM 748 C CA . GLY A 1 94 ? -18.594 -1.450 2.173 1.00 94.25 94 GLY A CA 1
ATOM 749 C C . GLY A 1 94 ? -17.575 -1.880 3.226 1.00 94.25 94 GLY A C 1
ATOM 750 O O . GLY A 1 94 ? -17.318 -1.180 4.199 1.00 94.25 94 GLY A O 1
ATOM 751 N N . SER A 1 95 ? -16.979 -3.058 3.047 1.00 94.50 95 SER A N 1
ATOM 752 C CA . SER A 1 95 ? -15.917 -3.549 3.944 1.00 94.50 95 SER A CA 1
ATOM 753 C C . SER A 1 95 ? -14.870 -4.427 3.256 1.00 94.50 95 SER A C 1
ATOM 755 O O . SER A 1 95 ? -13.957 -4.923 3.914 1.00 94.50 95 SER A O 1
ATOM 757 N N . ASP A 1 96 ? -14.978 -4.622 1.945 1.00 94.62 96 ASP A N 1
ATOM 758 C CA . ASP A 1 96 ? -13.949 -5.297 1.158 1.00 94.62 96 ASP A CA 1
ATOM 759 C C . ASP A 1 96 ? -12.906 -4.261 0.731 1.00 94.62 96 ASP A C 1
ATOM 761 O O . ASP A 1 96 ? -13.258 -3.179 0.257 1.00 94.62 96 ASP A O 1
ATOM 765 N N . TYR A 1 97 ? -11.633 -4.578 0.95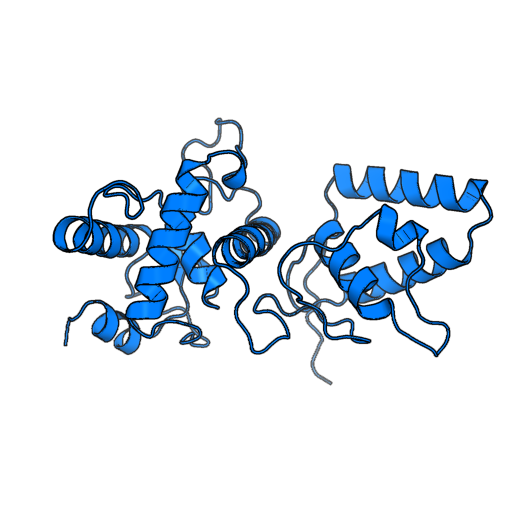4 1.00 93.12 97 TYR A N 1
ATOM 766 C CA . TYR A 1 97 ? -10.509 -3.734 0.575 1.00 93.12 97 TYR A CA 1
ATOM 767 C C . TYR A 1 97 ? -10.142 -3.982 -0.890 1.00 93.12 97 TYR A C 1
ATOM 769 O O . TYR A 1 97 ? -10.089 -5.123 -1.346 1.00 93.12 97 TYR A O 1
ATOM 777 N N . TYR A 1 98 ? -9.843 -2.918 -1.623 1.00 90.69 98 TYR A N 1
ATOM 778 C CA . TYR A 1 98 ? -9.408 -2.954 -3.014 1.00 90.69 98 TYR A CA 1
ATOM 779 C C . TYR A 1 98 ? -8.111 -2.145 -3.125 1.00 90.69 98 TYR A C 1
ATOM 781 O O . TYR A 1 98 ? -8.169 -0.919 -3.074 1.00 90.69 98 TYR A O 1
ATOM 789 N N . PRO A 1 99 ? -6.929 -2.777 -3.286 1.00 87.06 99 PRO A N 1
ATOM 790 C CA . PRO A 1 99 ? -5.649 -2.066 -3.273 1.00 87.06 99 PRO A CA 1
ATOM 791 C C . PRO A 1 99 ? -5.517 -1.063 -4.418 1.00 87.06 99 PRO A C 1
ATOM 793 O O . PRO A 1 99 ? -4.826 -0.061 -4.277 1.00 87.06 99 PRO A O 1
ATOM 796 N N . ALA A 1 100 ? -6.208 -1.312 -5.533 1.00 81.31 100 ALA A N 1
ATOM 797 C CA . ALA A 1 100 ? -6.281 -0.397 -6.667 1.00 81.31 100 ALA A CA 1
ATOM 798 C C . ALA A 1 100 ? -7.149 0.849 -6.391 1.00 81.31 100 ALA A C 1
ATOM 800 O O . ALA A 1 100 ? -7.116 1.797 -7.174 1.00 81.31 100 ALA A O 1
ATOM 801 N N . GLY A 1 101 ? -7.881 0.876 -5.275 1.00 87.75 101 GLY A N 1
ATOM 802 C CA . GLY A 1 101 ? -8.874 1.885 -4.931 1.00 87.75 101 GLY A CA 1
ATOM 803 C C . GLY A 1 101 ? -10.284 1.537 -5.405 1.00 87.75 101 GLY A C 1
ATOM 804 O O . GLY A 1 101 ? -10.498 0.563 -6.123 1.00 87.75 101 GLY A O 1
ATOM 805 N N . VAL A 1 102 ? -11.250 2.348 -4.971 1.00 87.94 102 VAL A N 1
ATOM 806 C CA . VAL A 1 102 ? -12.686 2.201 -5.297 1.00 87.94 102 VAL A CA 1
ATOM 807 C C . VAL A 1 102 ? -13.271 3.396 -6.060 1.00 87.94 102 VAL A C 1
ATOM 809 O O . VAL A 1 102 ? -14.476 3.439 -6.282 1.00 87.94 102 VAL A O 1
ATOM 812 N N . GLY A 1 103 ? -12.445 4.388 -6.400 1.00 78.44 103 GLY A N 1
ATOM 813 C CA . GLY A 1 103 ? -12.836 5.548 -7.203 1.00 78.44 103 GLY A CA 1
ATOM 814 C C . GLY A 1 103 ? -12.264 5.472 -8.617 1.00 78.44 103 GLY A C 1
ATOM 815 O O . GLY A 1 103 ? -11.202 4.883 -8.815 1.00 78.44 103 GLY A O 1
ATOM 816 N N . ASP A 1 104 ? -12.958 6.097 -9.568 1.00 68.19 104 ASP A N 1
ATOM 817 C CA . ASP A 1 104 ? -12.556 6.132 -10.982 1.00 68.19 104 ASP A CA 1
ATOM 818 C C . ASP A 1 104 ? -11.458 7.172 -11.264 1.00 68.19 104 ASP A C 1
ATOM 820 O O . ASP A 1 104 ? -10.721 7.060 -12.245 1.00 68.19 104 ASP A O 1
ATOM 824 N N . GLU A 1 105 ? -11.321 8.182 -10.399 1.00 72.56 105 GLU A N 1
ATOM 825 C CA . GLU A 1 105 ? -10.327 9.245 -10.552 1.00 72.56 105 GLU A CA 1
ATOM 826 C C . GLU A 1 105 ? -9.011 8.901 -9.831 1.00 72.56 105 GLU A C 1
ATOM 828 O O . GLU A 1 105 ? -9.025 8.581 -8.633 1.00 72.56 105 GLU A O 1
ATOM 833 N N . PRO A 1 106 ? -7.855 8.993 -10.518 1.00 70.94 106 PRO A N 1
ATOM 834 C CA . PRO A 1 106 ? -6.554 8.862 -9.877 1.00 70.94 106 PRO A CA 1
ATOM 835 C C . PRO A 1 106 ? -6.364 9.928 -8.796 1.00 70.94 106 PRO A C 1
ATOM 837 O O . PRO A 1 106 ? -6.664 11.106 -9.001 1.00 70.94 106 PRO A O 1
ATOM 840 N N . CYS A 1 107 ? -5.796 9.538 -7.655 1.00 82.44 107 CYS A N 1
ATOM 841 C CA . CYS A 1 107 ? -5.292 10.523 -6.701 1.00 82.44 107 CYS A CA 1
ATOM 842 C C . CYS A 1 107 ? -4.020 11.187 -7.256 1.00 82.44 107 CYS A C 1
ATOM 844 O O . CYS A 1 107 ? -3.455 10.756 -8.265 1.00 82.44 107 CYS A O 1
ATOM 846 N N . CYS A 1 108 ? -3.521 12.224 -6.577 1.00 90.62 108 CYS A N 1
ATOM 847 C CA . CYS A 1 108 ? -2.221 12.781 -6.943 1.00 90.62 108 CYS A CA 1
ATOM 848 C C . CYS A 1 108 ? -1.114 11.713 -6.828 1.00 90.62 108 CYS A C 1
ATOM 850 O O . CYS A 1 108 ? -1.190 10.815 -5.985 1.00 90.62 108 CYS A O 1
ATOM 852 N N . ASP A 1 109 ? -0.070 11.831 -7.657 1.00 92.38 109 ASP A N 1
ATOM 853 C CA . ASP A 1 109 ? 0.991 10.819 -7.787 1.00 92.38 109 ASP A CA 1
ATOM 854 C C . ASP A 1 109 ? 1.579 10.393 -6.436 1.00 92.38 109 ASP A C 1
ATOM 856 O O . ASP A 1 109 ? 1.830 9.216 -6.195 1.00 92.38 109 ASP A O 1
ATOM 860 N N . GLU A 1 110 ? 1.787 11.352 -5.528 1.00 93.88 110 GLU A N 1
ATOM 861 C CA . GLU A 1 110 ? 2.350 11.065 -4.210 1.00 93.88 110 GLU A CA 1
ATOM 862 C C . GLU A 1 110 ? 1.456 10.157 -3.374 1.00 93.88 110 GLU A C 1
ATOM 864 O O . GLU A 1 110 ? 1.943 9.218 -2.748 1.00 93.88 110 GLU A O 1
ATOM 869 N N . THR A 1 111 ? 0.155 10.438 -3.369 1.00 92.19 111 THR A N 1
ATOM 870 C CA . THR A 1 111 ? -0.824 9.644 -2.636 1.00 92.19 111 THR A CA 1
ATOM 871 C C . THR A 1 111 ? -0.872 8.220 -3.174 1.00 92.19 111 THR A C 1
ATOM 873 O O . THR A 1 111 ? -0.879 7.281 -2.381 1.00 92.19 111 THR A O 1
ATOM 876 N N . GLU A 1 112 ? -0.839 8.040 -4.496 1.00 92.31 112 GLU A N 1
ATOM 877 C CA . GLU A 1 112 ? -0.830 6.700 -5.092 1.00 92.31 112 GLU A CA 1
ATOM 878 C C . GLU A 1 112 ? 0.450 5.927 -4.762 1.00 92.31 112 GLU A C 1
ATOM 880 O O . GLU A 1 112 ? 0.387 4.743 -4.441 1.00 92.31 112 GLU A O 1
ATOM 885 N N . ILE A 1 113 ? 1.607 6.594 -4.770 1.00 95.19 113 ILE A N 1
ATOM 886 C CA . ILE A 1 113 ? 2.892 5.970 -4.431 1.00 95.19 113 ILE A CA 1
ATOM 887 C C . ILE A 1 113 ? 2.947 5.582 -2.956 1.00 95.19 113 ILE A C 1
ATOM 889 O O . ILE A 1 113 ? 3.333 4.461 -2.639 1.00 95.19 113 ILE A O 1
ATOM 893 N N . ARG A 1 114 ? 2.556 6.480 -2.043 1.00 94.38 114 ARG A N 1
ATOM 894 C CA . ARG A 1 114 ? 2.529 6.180 -0.601 1.00 94.38 114 ARG A CA 1
ATOM 895 C C . ARG A 1 114 ? 1.622 4.990 -0.313 1.00 94.38 114 ARG A C 1
ATOM 897 O O . ARG A 1 114 ? 2.025 4.076 0.399 1.00 94.38 114 ARG A O 1
ATOM 904 N N . HIS A 1 115 ? 0.448 4.967 -0.939 1.00 92.44 115 HIS A N 1
ATOM 905 C CA . HIS A 1 115 ? -0.475 3.842 -0.855 1.00 92.44 115 HIS A CA 1
ATOM 906 C C . HIS A 1 115 ? 0.133 2.540 -1.389 1.00 92.44 115 HIS A C 1
ATOM 908 O O . HIS A 1 115 ? 0.066 1.501 -0.736 1.00 92.44 115 HIS A O 1
ATOM 914 N N . ALA A 1 116 ? 0.788 2.594 -2.549 1.00 94.38 116 ALA A N 1
ATOM 915 C CA . ALA A 1 116 ? 1.475 1.440 -3.113 1.00 94.38 116 ALA A CA 1
ATOM 916 C C . ALA A 1 116 ? 2.541 0.885 -2.159 1.00 94.38 116 ALA A C 1
ATOM 918 O O . ALA A 1 116 ? 2.627 -0.330 -1.995 1.00 94.38 116 ALA A O 1
ATOM 919 N N . VAL A 1 117 ? 3.304 1.745 -1.475 1.00 95.25 117 VAL A N 1
ATOM 920 C CA . VAL A 1 117 ? 4.262 1.305 -0.449 1.00 95.25 117 VAL A CA 1
ATOM 921 C C . VAL A 1 117 ? 3.557 0.601 0.712 1.00 95.25 117 VAL A C 1
ATOM 923 O O . VAL A 1 117 ? 4.030 -0.455 1.136 1.00 95.25 117 VAL A O 1
ATOM 926 N N . THR A 1 118 ? 2.414 1.109 1.186 1.00 92.31 118 THR A N 1
ATOM 927 C CA . THR A 1 118 ? 1.601 0.439 2.220 1.00 92.31 118 THR A CA 1
ATOM 928 C C . THR A 1 118 ? 1.180 -0.963 1.775 1.00 92.31 118 THR A C 1
ATOM 930 O O . THR A 1 118 ? 1.377 -1.933 2.509 1.00 92.31 118 THR A O 1
ATOM 933 N N . VAL A 1 119 ? 0.668 -1.091 0.546 1.00 91.88 119 VAL A N 1
ATOM 934 C CA . VAL A 1 119 ? 0.256 -2.376 -0.043 1.00 91.88 119 VAL A CA 1
ATOM 935 C C . VAL A 1 119 ? 1.441 -3.336 -0.163 1.00 91.88 119 VAL A C 1
ATOM 937 O O . VAL A 1 119 ? 1.339 -4.491 0.246 1.00 91.88 119 VAL A O 1
ATOM 940 N N . ILE A 1 120 ? 2.582 -2.866 -0.677 1.00 94.12 120 ILE A N 1
ATOM 941 C CA . ILE A 1 120 ? 3.783 -3.695 -0.831 1.00 94.12 120 ILE A CA 1
ATOM 942 C C . ILE A 1 120 ? 4.280 -4.166 0.532 1.00 94.12 120 ILE A C 1
ATOM 944 O O . ILE A 1 120 ? 4.557 -5.348 0.693 1.00 94.12 120 ILE A O 1
ATOM 948 N N . THR A 1 121 ? 4.367 -3.275 1.519 1.00 92.31 121 THR A N 1
ATOM 949 C CA . THR A 1 121 ? 4.937 -3.585 2.841 1.00 92.31 121 THR A CA 1
ATOM 950 C C . THR A 1 121 ? 4.070 -4.572 3.622 1.00 92.31 121 THR A C 1
ATOM 952 O O . THR A 1 121 ? 4.592 -5.383 4.386 1.00 92.31 121 THR A O 1
ATOM 955 N N . ALA A 1 122 ? 2.752 -4.574 3.390 1.00 89.00 122 ALA A N 1
ATOM 956 C CA . ALA A 1 122 ? 1.853 -5.570 3.968 1.00 89.00 122 ALA A CA 1
ATOM 957 C C . ALA A 1 122 ? 2.174 -7.004 3.495 1.00 89.00 122 ALA A C 1
ATOM 959 O O . ALA A 1 122 ? 2.000 -7.969 4.245 1.00 89.00 122 ALA A O 1
ATOM 960 N N . GLU A 1 123 ? 2.666 -7.162 2.263 1.00 89.12 123 GLU A N 1
ATOM 961 C CA . GLU A 1 123 ? 3.039 -8.465 1.707 1.00 89.12 123 GLU A CA 1
A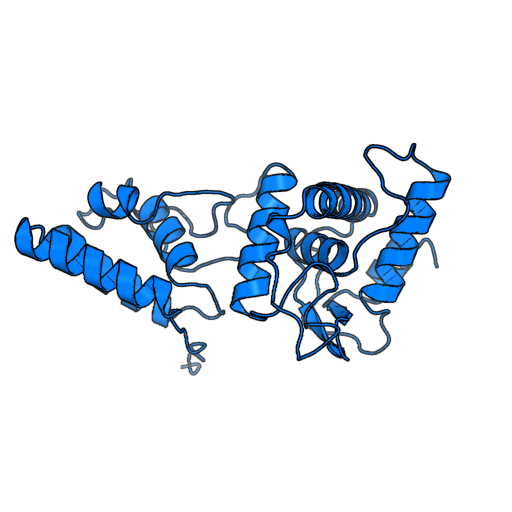TOM 962 C C . GLU A 1 123 ? 4.540 -8.771 1.846 1.00 89.12 123 GLU A C 1
ATOM 964 O O . GLU A 1 123 ? 4.913 -9.906 2.153 1.00 89.12 123 GLU A O 1
ATOM 969 N N . TYR A 1 124 ? 5.382 -7.744 1.724 1.00 91.31 124 TYR A N 1
ATOM 970 C CA . TYR A 1 124 ? 6.842 -7.779 1.769 1.00 91.31 124 TYR A CA 1
ATOM 971 C C . TYR A 1 124 ? 7.367 -6.782 2.820 1.00 91.31 124 TYR A C 1
ATOM 973 O O . TYR A 1 124 ? 7.810 -5.690 2.467 1.00 91.31 124 TYR A O 1
ATOM 981 N N . PRO A 1 125 ? 7.381 -7.146 4.119 1.00 89.56 125 PRO A N 1
ATOM 982 C CA . PRO A 1 125 ? 7.725 -6.218 5.206 1.00 89.56 125 PRO A CA 1
ATOM 983 C C . PRO A 1 125 ? 9.144 -5.640 5.161 1.00 89.56 125 PRO A C 1
ATOM 985 O O . PRO A 1 125 ? 9.436 -4.685 5.867 1.00 89.56 125 PRO A O 1
ATOM 988 N N . GLN A 1 126 ? 10.039 -6.235 4.368 1.00 91.62 126 GLN A N 1
ATOM 989 C CA . GLN A 1 126 ? 11.414 -5.766 4.176 1.00 91.62 126 GLN A CA 1
ATOM 990 C C . GLN A 1 126 ? 11.576 -4.861 2.948 1.00 91.62 126 GLN A C 1
ATOM 992 O O . GLN A 1 126 ? 12.710 -4.534 2.591 1.00 91.62 126 GLN A O 1
ATOM 997 N N . PHE A 1 127 ? 10.478 -4.479 2.289 1.00 94.94 127 PHE A N 1
ATOM 998 C CA . PHE A 1 127 ? 10.509 -3.568 1.153 1.00 94.94 127 PHE A CA 1
ATOM 999 C C . PHE A 1 127 ? 11.170 -2.241 1.532 1.00 94.94 127 PHE A C 1
ATOM 1001 O O . PHE A 1 127 ? 10.848 -1.653 2.561 1.00 94.94 127 PHE A O 1
ATOM 1008 N N . ASN A 1 128 ? 12.119 -1.797 0.717 1.00 94.56 128 ASN A N 1
ATOM 1009 C CA . ASN A 1 128 ? 12.965 -0.640 0.988 1.00 94.56 128 ASN A CA 1
ATOM 1010 C C . ASN A 1 128 ? 13.373 0.056 -0.325 1.00 94.56 128 ASN A C 1
ATOM 1012 O O . ASN A 1 128 ? 12.849 -0.252 -1.399 1.00 94.56 128 ASN A O 1
ATOM 1016 N N . LEU A 1 129 ? 14.316 0.999 -0.241 1.00 94.00 129 LEU A N 1
ATOM 1017 C CA . LEU A 1 129 ? 14.847 1.754 -1.381 1.00 94.00 129 LEU A CA 1
ATOM 1018 C C . LEU A 1 129 ? 15.370 0.849 -2.518 1.00 94.00 129 LEU A C 1
ATOM 1020 O O . LEU A 1 129 ? 15.150 1.137 -3.699 1.00 94.00 129 LEU A O 1
ATOM 1024 N N . ASP A 1 130 ? 16.008 -0.267 -2.168 1.00 91.81 130 ASP A N 1
ATOM 1025 C CA . ASP A 1 130 ? 16.641 -1.205 -3.095 1.00 91.81 130 ASP A CA 1
ATOM 1026 C C . ASP A 1 130 ? 15.661 -2.226 -3.695 1.00 91.81 130 ASP A C 1
ATOM 1028 O O . ASP A 1 130 ? 15.944 -2.809 -4.744 1.00 91.81 130 ASP A O 1
ATOM 1032 N N . GLY A 1 131 ? 14.498 -2.456 -3.078 1.00 94.69 131 GLY A N 1
ATOM 1033 C CA . GLY A 1 131 ? 13.459 -3.344 -3.609 1.00 94.69 131 GLY A CA 1
ATOM 1034 C C . GLY A 1 131 ? 12.765 -4.206 -2.555 1.00 94.69 131 GLY A C 1
ATOM 1035 O O . GLY A 1 131 ? 12.574 -3.776 -1.424 1.00 94.69 131 GLY A O 1
ATOM 1036 N N . LEU A 1 132 ? 12.340 -5.421 -2.929 1.00 93.94 132 LEU A N 1
ATOM 1037 C CA . LEU A 1 132 ? 11.476 -6.288 -2.100 1.00 93.94 132 LEU A CA 1
ATOM 1038 C C . LEU A 1 132 ? 12.162 -6.927 -0.876 1.00 93.94 132 LEU A C 1
ATOM 1040 O O . LEU A 1 132 ? 11.484 -7.512 -0.033 1.00 93.94 132 LEU A O 1
ATOM 1044 N N . ALA A 1 133 ? 13.489 -6.862 -0.784 1.00 88.44 133 ALA A N 1
ATOM 1045 C CA . ALA A 1 133 ? 14.262 -7.433 0.315 1.00 88.44 133 ALA A CA 1
ATOM 1046 C C . ALA A 1 133 ? 15.475 -6.553 0.626 1.00 88.44 133 ALA A C 1
ATOM 1048 O O . ALA A 1 133 ? 15.865 -5.716 -0.186 1.00 88.44 133 ALA A O 1
ATOM 1049 N N . LEU A 1 134 ? 16.102 -6.765 1.783 1.00 83.38 134 LEU A N 1
ATOM 1050 C CA . LEU A 1 134 ? 17.349 -6.087 2.139 1.00 83.38 134 LEU A CA 1
ATOM 1051 C C . LEU A 1 134 ? 18.511 -6.598 1.277 1.00 83.38 134 LEU A C 1
ATOM 1053 O O . LEU A 1 134 ? 18.683 -7.811 1.112 1.00 83.38 134 LEU A O 1
ATOM 1057 N N . HIS A 1 135 ? 19.345 -5.681 0.778 1.00 75.19 135 HIS A N 1
ATOM 1058 C CA . HIS A 1 135 ? 20.583 -6.039 0.081 1.00 75.19 135 HIS A CA 1
ATOM 1059 C C . HIS A 1 135 ? 21.533 -6.830 0.994 1.00 75.19 135 HIS A C 1
ATOM 1061 O O . HIS A 1 135 ? 22.070 -7.873 0.615 1.00 75.19 135 HIS A O 1
ATOM 1067 N N . ASN A 1 136 ? 21.698 -6.343 2.225 1.00 79.50 136 ASN A N 1
ATOM 1068 C CA . ASN A 1 136 ? 22.462 -6.976 3.289 1.00 79.50 136 ASN A CA 1
ATOM 1069 C C . ASN A 1 136 ? 21.502 -7.423 4.396 1.00 79.50 136 ASN A C 1
ATOM 1071 O O . ASN A 1 136 ? 20.807 -6.602 4.983 1.00 79.50 136 ASN A O 1
ATOM 1075 N N . ARG A 1 137 ? 21.494 -8.720 4.723 1.00 72.94 137 ARG A N 1
ATOM 1076 C CA . ARG A 1 137 ? 20.605 -9.283 5.758 1.00 72.94 137 ARG A CA 1
ATOM 1077 C C . ARG A 1 137 ? 20.857 -8.726 7.162 1.00 72.94 137 ARG A C 1
ATOM 1079 O O . ARG A 1 137 ? 19.993 -8.882 8.015 1.00 72.94 137 ARG A O 1
ATOM 1086 N N . ASN A 1 138 ? 22.023 -8.122 7.384 1.00 80.56 138 ASN A N 1
ATOM 1087 C CA .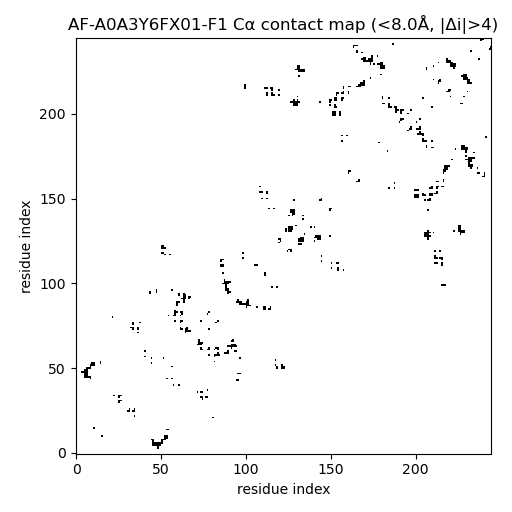 ASN A 1 138 ? 22.415 -7.523 8.657 1.00 80.56 138 ASN A CA 1
ATOM 1088 C C . ASN A 1 138 ? 22.237 -5.997 8.680 1.00 80.56 138 ASN A C 1
ATOM 1090 O O . ASN A 1 138 ? 22.604 -5.380 9.673 1.00 80.56 138 ASN A O 1
ATOM 1094 N N . ALA A 1 139 ? 21.768 -5.385 7.588 1.00 82.44 139 ALA A N 1
ATOM 1095 C CA . ALA A 1 139 ? 21.458 -3.962 7.587 1.00 82.44 139 ALA A CA 1
ATOM 1096 C C . ALA A 1 139 ? 20.141 -3.711 8.325 1.00 82.44 139 ALA A C 1
ATOM 1098 O O . ALA A 1 139 ? 19.215 -4.524 8.247 1.00 82.44 139 ALA A O 1
ATOM 1099 N N . ASP A 1 140 ? 20.067 -2.570 9.002 1.00 86.81 140 ASP A N 1
ATOM 1100 C CA . ASP A 1 140 ? 18.812 -2.085 9.554 1.00 86.81 140 ASP A CA 1
ATOM 1101 C C . ASP A 1 140 ? 17.842 -1.765 8.412 1.00 86.81 140 ASP A C 1
ATOM 1103 O O . ASP A 1 140 ? 18.233 -1.289 7.343 1.00 86.81 140 ASP A O 1
ATOM 1107 N N . TRP A 1 141 ? 16.567 -2.088 8.617 1.00 90.06 141 TRP A N 1
ATOM 1108 C CA . TRP A 1 141 ? 15.535 -1.756 7.646 1.00 90.06 141 TRP A CA 1
ATOM 1109 C C . TRP A 1 141 ? 15.173 -0.276 7.761 1.00 90.06 141 TRP A C 1
ATOM 1111 O O . TRP A 1 141 ? 14.861 0.208 8.849 1.00 90.06 141 TRP A O 1
ATOM 1121 N N . GLU A 1 142 ? 15.164 0.408 6.622 1.00 90.19 142 GLU A N 1
ATOM 1122 C CA . GLU A 1 142 ? 14.744 1.799 6.498 1.00 90.19 142 GLU A CA 1
ATOM 1123 C C . GLU A 1 142 ? 13.458 1.881 5.677 1.00 90.19 142 GLU A C 1
ATOM 1125 O O . GLU A 1 142 ? 13.325 1.246 4.623 1.00 90.19 142 GLU A O 1
ATOM 1130 N N . ASN A 1 143 ? 12.513 2.696 6.145 1.00 90.94 143 ASN A N 1
ATOM 1131 C CA . ASN A 1 143 ? 11.289 2.961 5.409 1.00 90.94 143 ASN A CA 1
ATOM 1132 C C . ASN A 1 143 ? 11.624 3.790 4.155 1.00 90.94 143 ASN A C 1
ATOM 1134 O O . ASN A 1 143 ? 12.143 4.903 4.278 1.00 90.94 143 ASN A O 1
ATOM 1138 N N . PRO A 1 144 ? 11.295 3.315 2.939 1.00 93.62 144 PRO A N 1
ATOM 1139 C CA . PRO A 1 144 ? 11.632 4.037 1.715 1.00 93.62 144 PRO A CA 1
ATOM 1140 C C . PRO A 1 144 ? 10.983 5.427 1.637 1.00 93.62 144 PRO A C 1
ATOM 1142 O O . PRO A 1 144 ? 11.511 6.309 0.963 1.00 93.62 144 PRO A O 1
ATOM 1145 N N . LEU A 1 145 ? 9.862 5.645 2.335 1.00 93.56 145 LEU A N 1
ATOM 1146 C CA . LEU A 1 145 ? 9.162 6.932 2.365 1.00 93.56 145 LEU A CA 1
ATOM 1147 C C . LEU A 1 145 ? 9.885 8.014 3.179 1.00 93.56 145 LEU A C 1
ATOM 1149 O O . LEU A 1 145 ? 9.558 9.189 3.007 1.00 93.56 145 LEU A O 1
ATOM 1153 N N . ASP A 1 146 ? 10.857 7.642 4.015 1.00 92.00 146 ASP A N 1
ATOM 1154 C CA . ASP A 1 146 ? 11.667 8.593 4.787 1.00 92.00 146 ASP A CA 1
ATOM 1155 C C . ASP A 1 146 ? 12.769 9.232 3.923 1.00 92.00 146 ASP A C 1
ATOM 1157 O O . ASP A 1 146 ? 13.358 10.244 4.304 1.00 92.00 146 ASP A O 1
ATOM 1161 N N . ASN A 1 147 ? 13.025 8.687 2.727 1.00 91.62 147 ASN A N 1
ATOM 1162 C CA . ASN A 1 147 ? 13.966 9.238 1.761 1.00 91.62 147 ASN A CA 1
ATOM 1163 C C . ASN A 1 147 ? 13.236 10.122 0.724 1.00 91.62 147 ASN A C 1
ATOM 1165 O O . ASN A 1 147 ? 12.524 9.597 -0.137 1.00 91.62 147 ASN A O 1
ATOM 1169 N N . PRO A 1 148 ? 13.450 11.454 0.704 1.00 88.75 148 PRO A N 1
ATOM 1170 C CA . PRO A 1 148 ? 12.755 12.345 -0.230 1.00 88.75 148 PRO A CA 1
ATOM 1171 C C . PRO A 1 148 ? 12.979 12.002 -1.711 1.00 88.75 148 PRO A C 1
ATOM 1173 O O . PRO A 1 148 ? 12.081 12.179 -2.538 1.00 88.75 148 PRO A O 1
ATOM 1176 N N . SER A 1 149 ? 14.156 11.465 -2.056 1.00 90.88 149 SER A N 1
ATOM 1177 C CA . SER A 1 149 ? 14.490 11.083 -3.435 1.00 90.88 149 SER A CA 1
ATOM 1178 C C . SER A 1 149 ? 13.683 9.879 -3.936 1.00 90.88 149 SER A C 1
ATOM 1180 O O . SER A 1 149 ? 13.472 9.742 -5.145 1.00 90.88 149 SER A O 1
ATOM 1182 N N . PHE A 1 150 ? 13.171 9.041 -3.024 1.00 95.75 150 PHE A N 1
ATOM 1183 C CA . PHE A 1 150 ? 12.329 7.897 -3.365 1.00 95.75 150 PHE A CA 1
ATOM 1184 C C . PHE A 1 150 ? 11.027 8.353 -4.022 1.00 95.75 150 PHE A C 1
ATOM 1186 O O . PHE A 1 150 ? 10.686 7.881 -5.105 1.00 95.75 150 PHE A O 1
ATOM 1193 N N . ILE A 1 151 ? 10.329 9.313 -3.404 1.00 95.44 151 ILE A N 1
ATOM 1194 C CA . ILE A 1 151 ? 9.059 9.835 -3.923 1.00 95.44 151 ILE A CA 1
ATOM 1195 C C . ILE A 1 151 ? 9.259 10.503 -5.283 1.00 95.44 151 ILE A C 1
ATOM 1197 O O . ILE A 1 151 ? 8.473 10.257 -6.193 1.00 95.44 151 ILE A O 1
ATOM 1201 N N . VAL A 1 152 ? 10.312 11.310 -5.449 1.00 94.56 152 VAL A N 1
ATOM 1202 C CA . VAL A 1 152 ? 10.622 11.951 -6.740 1.00 94.56 152 VAL A CA 1
ATOM 1203 C C . VAL A 1 152 ? 10.842 10.895 -7.828 1.00 94.56 152 VAL A C 1
ATOM 1205 O O . VAL A 1 152 ? 10.213 10.950 -8.885 1.00 94.56 152 VAL A O 1
ATOM 1208 N N . SER A 1 153 ? 11.658 9.879 -7.538 1.00 96.06 153 SER A N 1
ATOM 1209 C CA . SER A 1 153 ? 11.945 8.790 -8.478 1.00 96.06 153 SER A CA 1
ATOM 1210 C C . SER A 1 153 ? 10.691 7.987 -8.828 1.00 96.06 153 SER A C 1
ATOM 1212 O O . SER A 1 153 ? 10.433 7.712 -9.997 1.00 96.06 153 SER A O 1
ATOM 1214 N N . ALA A 1 154 ? 9.867 7.651 -7.833 1.00 97.31 154 ALA A N 1
ATOM 1215 C CA . ALA A 1 154 ? 8.639 6.894 -8.040 1.00 97.31 154 ALA A CA 1
ATOM 1216 C C . ALA A 1 154 ? 7.601 7.694 -8.848 1.00 97.31 154 ALA A C 1
ATOM 1218 O O . ALA A 1 154 ? 6.938 7.122 -9.711 1.00 97.31 154 ALA A O 1
ATOM 1219 N N . LYS A 1 155 ? 7.496 9.017 -8.637 1.00 96.00 155 LYS A N 1
ATOM 1220 C CA . LYS A 1 155 ? 6.637 9.908 -9.444 1.00 96.00 155 LYS A CA 1
ATOM 1221 C C . LYS A 1 155 ? 7.080 9.923 -10.902 1.00 96.00 155 LYS A C 1
ATOM 1223 O O . LYS A 1 155 ? 6.244 9.787 -11.792 1.00 96.00 155 LYS A O 1
ATOM 1228 N N . SER A 1 156 ? 8.386 10.032 -11.140 1.00 95.00 156 SER A N 1
ATOM 1229 C CA . SER A 1 156 ? 8.961 9.972 -12.486 1.00 95.00 156 SER A CA 1
ATOM 1230 C C . SER A 1 156 ? 8.622 8.650 -13.191 1.00 95.00 156 SER A C 1
ATOM 1232 O O . SER A 1 156 ? 8.098 8.664 -14.305 1.00 95.00 156 SER A O 1
ATOM 1234 N N . CYS A 1 157 ? 8.796 7.512 -12.507 1.00 96.50 157 CYS A N 1
ATOM 1235 C CA . CYS A 1 157 ? 8.394 6.198 -13.016 1.00 96.50 157 CYS A CA 1
ATOM 1236 C C . CYS A 1 157 ? 6.891 6.102 -13.304 1.00 96.50 157 CYS A C 1
ATOM 1238 O O . CYS A 1 157 ? 6.500 5.595 -14.351 1.00 96.50 157 CYS A O 1
ATOM 1240 N N . LEU A 1 158 ? 6.042 6.576 -12.388 1.00 95.38 158 LEU A N 1
ATOM 1241 C CA . LEU A 1 158 ? 4.586 6.500 -12.524 1.00 95.38 158 LEU A CA 1
ATOM 1242 C C . LEU A 1 158 ? 4.092 7.281 -13.746 1.00 95.38 158 LEU A C 1
ATOM 1244 O O . LEU A 1 158 ? 3.234 6.800 -14.484 1.00 95.38 158 LEU A O 1
ATOM 1248 N N . ARG A 1 159 ? 4.668 8.460 -13.993 1.00 92.56 159 ARG A N 1
ATOM 1249 C CA . ARG A 1 159 ? 4.383 9.259 -15.193 1.00 92.56 159 ARG A CA 1
ATOM 1250 C C . ARG A 1 159 ? 4.804 8.526 -16.456 1.00 92.56 159 ARG A C 1
ATOM 1252 O O . ARG A 1 159 ? 3.976 8.360 -17.340 1.00 92.56 159 ARG A O 1
ATOM 1259 N N . TRP A 1 160 ? 6.016 7.969 -16.486 1.00 93.19 160 TRP A N 1
ATOM 1260 C CA . TRP A 1 160 ? 6.467 7.161 -17.621 1.00 93.19 160 TRP A CA 1
ATOM 1261 C C . TRP A 1 160 ? 5.530 5.974 -17.907 1.00 93.19 160 TRP A C 1
ATOM 1263 O O . TRP A 1 160 ? 5.186 5.726 -19.061 1.00 93.19 160 TRP A O 1
ATOM 1273 N N . ILE A 1 161 ? 5.057 5.268 -16.875 1.00 93.25 161 ILE A N 1
ATOM 1274 C CA . ILE A 1 161 ? 4.090 4.165 -17.025 1.00 93.25 161 ILE A CA 1
ATOM 1275 C C . ILE A 1 161 ? 2.782 4.662 -17.663 1.00 93.25 161 ILE A C 1
ATOM 1277 O O . ILE A 1 161 ? 2.255 4.015 -18.571 1.00 93.25 161 ILE A O 1
ATOM 1281 N N . ARG A 1 162 ? 2.265 5.809 -17.208 1.00 91.25 162 ARG A N 1
ATOM 1282 C CA . ARG A 1 162 ? 1.031 6.417 -17.730 1.00 91.25 162 ARG A CA 1
ATOM 1283 C C . ARG A 1 162 ? 1.192 6.892 -19.174 1.00 91.25 162 ARG A C 1
ATOM 1285 O O . ARG A 1 162 ? 0.355 6.557 -20.007 1.00 91.25 162 ARG A O 1
ATOM 1292 N N . ASP A 1 163 ? 2.286 7.583 -19.480 1.00 89.31 163 ASP A N 1
ATOM 1293 C CA . ASP A 1 163 ? 2.587 8.113 -20.816 1.00 89.31 163 ASP A CA 1
ATOM 1294 C C . ASP A 1 163 ? 2.726 6.995 -21.862 1.00 89.31 163 ASP A C 1
ATOM 1296 O O . ASP A 1 163 ? 2.407 7.185 -23.034 1.00 89.31 163 ASP A O 1
ATOM 1300 N N . ASN A 1 164 ? 3.135 5.799 -21.429 1.00 89.31 164 ASN A N 1
ATOM 1301 C CA . ASN A 1 164 ? 3.246 4.611 -22.277 1.00 89.31 164 ASN A CA 1
ATOM 1302 C C . ASN A 1 164 ? 1.991 3.719 -22.262 1.00 89.31 164 ASN A C 1
ATOM 1304 O O . ASN A 1 164 ? 2.036 2.580 -22.727 1.00 89.31 164 ASN A O 1
ATOM 1308 N N . GLY A 1 165 ? 0.866 4.204 -21.721 1.00 87.69 165 GLY A N 1
ATOM 1309 C CA . GLY A 1 165 ? -0.414 3.489 -21.739 1.00 87.69 165 GLY A CA 1
ATOM 1310 C C . GLY A 1 165 ? -0.406 2.174 -20.956 1.00 87.69 165 GLY A C 1
ATOM 1311 O O . GLY A 1 165 ? -1.193 1.275 -21.245 1.00 87.69 165 GLY A O 1
ATOM 1312 N N . MET A 1 166 ? 0.493 2.036 -19.979 1.00 89.62 166 MET A N 1
ATOM 1313 C CA . MET A 1 166 ? 0.651 0.811 -19.198 1.00 89.62 166 MET A CA 1
ATOM 1314 C C . MET A 1 166 ? -0.168 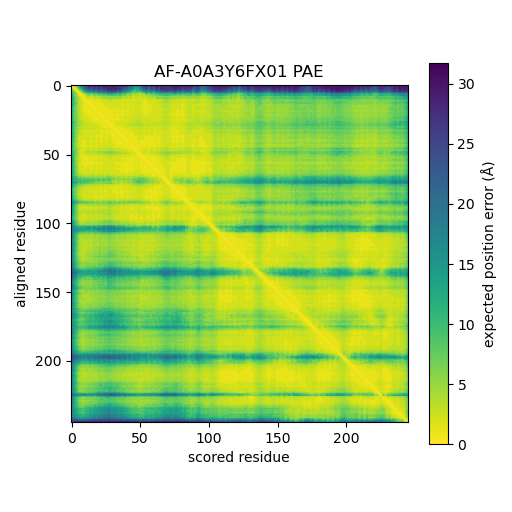0.806 -17.903 1.00 89.62 166 MET A C 1
ATOM 1316 O O . MET A 1 166 ? -0.089 -0.152 -17.140 1.00 89.62 166 MET A O 1
ATOM 1320 N N . SER A 1 167 ? -0.943 1.841 -17.597 1.00 88.31 167 SER A N 1
ATOM 1321 C CA . SER A 1 167 ? -1.765 1.852 -16.384 1.00 88.31 167 SER A CA 1
ATOM 1322 C C . SER A 1 167 ? -2.882 0.811 -16.450 1.00 88.31 167 SER A C 1
ATOM 1324 O O . SER A 1 167 ? -3.587 0.711 -17.450 1.00 88.31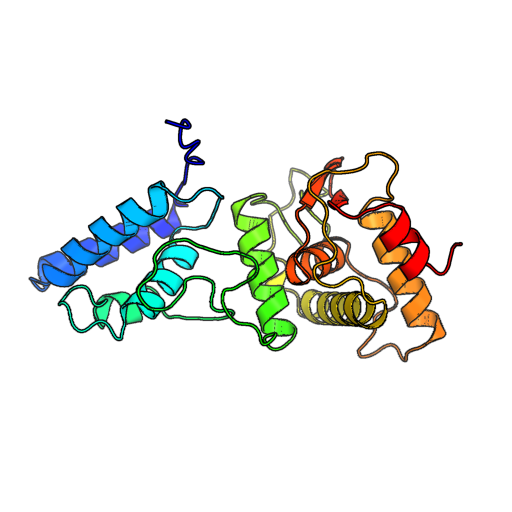 167 SER A O 1
ATOM 1326 N N . ASN A 1 168 ? -3.057 0.053 -15.367 1.00 83.00 168 ASN A N 1
ATOM 1327 C CA . ASN A 1 168 ? -4.099 -0.960 -15.205 1.00 83.00 168 ASN A CA 1
ATOM 1328 C C . ASN A 1 168 ? -4.144 -2.034 -16.319 1.00 83.00 168 ASN A C 1
ATOM 1330 O O . ASN A 1 168 ? -5.191 -2.630 -16.573 1.00 83.00 168 ASN A O 1
ATOM 1334 N N . ALA A 1 169 ? -3.014 -2.297 -16.986 1.00 85.25 169 ALA A N 1
ATOM 1335 C CA . ALA A 1 169 ? -2.897 -3.278 -18.071 1.00 85.25 169 ALA A CA 1
ATOM 1336 C C . ALA A 1 169 ? -2.402 -4.660 -17.592 1.00 85.25 169 ALA A C 1
ATOM 1338 O O . ALA A 1 169 ? -1.815 -5.436 -18.357 1.00 85.25 169 ALA A O 1
ATOM 1339 N N . GLN A 1 170 ? -2.603 -4.966 -16.309 1.00 90.69 170 GLN A N 1
ATOM 1340 C CA . GLN A 1 170 ? -2.199 -6.226 -15.706 1.00 90.69 170 GLN A CA 1
ATOM 1341 C C . GLN A 1 170 ? -2.970 -7.431 -16.259 1.00 90.69 170 GLN A C 1
ATOM 1343 O O . GLN A 1 170 ? -4.147 -7.355 -16.603 1.00 90.69 170 GLN A O 1
ATOM 1348 N N . ILE A 1 171 ? -2.303 -8.579 -16.275 1.00 91.81 171 ILE A N 1
ATOM 1349 C CA . ILE A 1 171 ? -2.867 -9.891 -16.594 1.00 91.81 171 ILE A CA 1
ATOM 1350 C C . ILE A 1 171 ? -2.888 -10.775 -15.339 1.00 91.81 171 ILE A C 1
ATOM 1352 O O . ILE A 1 171 ? -2.336 -10.422 -14.297 1.00 91.81 171 ILE A O 1
ATOM 1356 N N . GLU A 1 172 ? -3.527 -11.941 -15.409 1.00 88.94 172 GLU A N 1
ATOM 1357 C CA . GLU A 1 172 ? -3.608 -12.848 -14.254 1.00 88.94 172 GLU A CA 1
ATOM 1358 C C . GLU A 1 172 ? -2.271 -13.526 -13.918 1.00 88.94 172 GLU A C 1
ATOM 1360 O O . GLU A 1 172 ? -1.991 -13.820 -12.756 1.00 88.94 172 GLU A O 1
ATOM 1365 N N . SER A 1 173 ? -1.437 -13.782 -14.927 1.00 91.25 173 SER A N 1
ATOM 1366 C CA . SER A 1 173 ? -0.198 -14.548 -14.787 1.00 91.25 173 SER A CA 1
ATOM 1367 C C . SER A 1 173 ? 1.042 -13.662 -14.630 1.00 91.25 173 SER A C 1
ATOM 1369 O O . SER A 1 173 ? 1.036 -12.476 -14.946 1.00 91.25 173 SER A O 1
ATOM 1371 N N . PHE A 1 174 ? 2.139 -14.264 -14.161 1.00 91.81 174 PHE A N 1
ATOM 1372 C CA . PHE A 1 174 ? 3.474 -13.657 -14.132 1.00 91.81 174 PHE A CA 1
ATOM 1373 C C . PHE A 1 174 ? 4.366 -14.356 -15.168 1.00 91.81 174 PHE A C 1
ATOM 1375 O O . PHE A 1 174 ? 4.899 -15.430 -14.863 1.00 91.81 174 PHE A O 1
ATOM 1382 N N . PRO A 1 175 ? 4.523 -13.810 -16.388 1.00 89.44 175 PRO A N 1
ATOM 1383 C CA . PRO A 1 175 ? 5.391 -14.414 -17.396 1.00 89.44 175 PRO A CA 1
ATOM 1384 C C . PRO A 1 175 ? 6.854 -14.395 -16.932 1.00 89.44 175 PRO A C 1
ATOM 1386 O O . PRO A 1 175 ? 7.383 -13.334 -16.613 1.00 89.44 175 PRO A O 1
ATOM 1389 N N . GLN A 1 176 ? 7.511 -15.559 -16.891 1.00 81.06 176 GLN A N 1
ATOM 1390 C CA . GLN A 1 176 ? 8.884 -15.679 -16.369 1.00 81.06 176 GLN A CA 1
ATOM 1391 C C . GLN A 1 176 ? 9.951 -15.097 -17.305 1.00 81.06 176 GLN A C 1
ATOM 1393 O O . GLN A 1 176 ? 11.005 -14.683 -16.835 1.00 81.06 176 GLN A O 1
ATOM 1398 N N . ASP A 1 177 ? 9.659 -15.019 -18.604 1.00 86.94 177 ASP A N 1
ATOM 1399 C CA . ASP A 1 177 ? 10.575 -14.464 -19.610 1.00 86.94 177 ASP A CA 1
ATOM 1400 C C . ASP A 1 177 ? 10.542 -12.929 -19.668 1.00 86.94 177 ASP A C 1
ATOM 1402 O O . ASP A 1 177 ? 11.266 -12.314 -20.455 1.00 86.94 177 ASP A O 1
ATOM 1406 N N . ASN A 1 178 ? 9.670 -12.290 -18.882 1.00 89.81 178 ASN A N 1
ATOM 1407 C CA . ASN A 1 178 ? 9.638 -10.839 -18.802 1.00 89.81 178 ASN A CA 1
ATOM 1408 C C . ASN A 1 178 ? 10.857 -10.312 -18.028 1.00 89.81 178 ASN A C 1
ATOM 1410 O O . ASN A 1 178 ? 11.314 -10.948 -17.075 1.00 89.81 178 ASN A O 1
ATOM 1414 N N . PRO A 1 179 ? 11.355 -9.114 -18.378 1.00 91.44 179 PRO A N 1
ATOM 1415 C CA . PRO A 1 179 ? 12.379 -8.449 -17.590 1.00 91.44 179 PRO A CA 1
ATOM 1416 C C . PRO A 1 179 ? 11.897 -8.181 -16.160 1.00 91.44 179 PRO A C 1
ATOM 1418 O O . PRO A 1 179 ? 10.713 -7.947 -15.904 1.00 91.44 179 PRO A O 1
ATOM 1421 N N . THR A 1 180 ? 12.847 -8.192 -15.229 1.00 94.38 180 THR A N 1
ATOM 1422 C CA . THR A 1 180 ? 12.590 -7.842 -13.829 1.00 94.38 180 THR A CA 1
ATOM 1423 C C . THR A 1 180 ? 12.535 -6.325 -13.643 1.00 94.38 180 THR A C 1
ATOM 1425 O O . THR A 1 180 ? 12.892 -5.555 -14.540 1.00 94.38 180 THR A O 1
ATOM 1428 N N . SER A 1 181 ? 12.132 -5.893 -12.450 1.00 95.56 181 SER A N 1
ATOM 1429 C CA . SER A 1 181 ? 12.148 -4.489 -12.027 1.00 95.56 181 SER A CA 1
ATOM 1430 C C . SER A 1 181 ? 13.484 -3.783 -12.274 1.00 95.56 181 SER A C 1
ATOM 1432 O O . SER A 1 181 ? 13.483 -2.632 -12.698 1.00 95.56 181 SER A O 1
ATOM 1434 N N . ASP A 1 182 ? 14.607 -4.481 -12.099 1.00 93.88 182 ASP A N 1
ATOM 1435 C CA . ASP A 1 182 ? 15.944 -3.922 -12.308 1.00 93.88 182 ASP A CA 1
ATOM 1436 C C . ASP A 1 182 ? 16.219 -3.601 -13.782 1.00 93.88 182 ASP A C 1
ATOM 1438 O O . ASP A 1 182 ? 16.703 -2.530 -14.127 1.00 93.88 182 ASP A O 1
ATOM 1442 N N . THR A 1 183 ? 15.824 -4.486 -14.694 1.00 93.25 183 THR A N 1
ATOM 1443 C CA . THR A 1 183 ? 15.964 -4.209 -16.129 1.00 93.25 183 THR A CA 1
ATOM 1444 C C . THR A 1 183 ? 15.023 -3.090 -16.573 1.00 93.25 183 THR A C 1
ATOM 1446 O O . THR A 1 183 ? 15.404 -2.251 -17.386 1.00 93.25 183 THR A O 1
ATOM 1449 N N . LEU A 1 184 ? 13.802 -3.059 -16.034 1.00 93.62 184 LEU A N 1
ATOM 1450 C CA . LEU A 1 184 ? 12.795 -2.079 -16.431 1.00 93.62 184 LEU A CA 1
ATOM 1451 C C . LEU A 1 184 ? 13.085 -0.674 -15.908 1.00 93.62 184 LEU A C 1
ATOM 1453 O O . LEU A 1 184 ? 12.920 0.282 -16.663 1.00 93.62 184 LEU A O 1
ATOM 1457 N N . LYS A 1 185 ? 13.587 -0.525 -14.676 1.00 94.75 185 LYS A N 1
ATOM 1458 C CA . LYS A 1 185 ? 13.965 0.800 -14.159 1.00 94.75 185 LYS A CA 1
ATOM 1459 C C . LYS A 1 185 ? 15.026 1.460 -15.052 1.00 94.75 185 LYS A C 1
ATOM 1461 O O . LYS A 1 185 ? 14.958 2.660 -15.283 1.00 94.75 185 LYS A O 1
ATOM 1466 N N . HIS A 1 186 ? 15.951 0.677 -15.618 1.00 94.56 186 HIS A N 1
ATOM 1467 C CA . HIS A 1 186 ? 16.975 1.178 -16.535 1.00 94.56 186 HIS A CA 1
ATOM 1468 C C . HIS A 1 186 ? 16.402 1.676 -17.873 1.00 94.56 186 HIS A C 1
ATOM 1470 O O . HIS A 1 186 ? 17.003 2.549 -18.496 1.00 94.56 186 HIS A O 1
ATOM 1476 N N . GLU A 1 187 ? 15.246 1.173 -18.323 1.00 92.50 187 GLU A N 1
ATOM 1477 C CA . GLU A 1 187 ? 14.546 1.749 -19.483 1.00 92.50 187 GLU A CA 1
ATOM 1478 C C . GLU A 1 187 ? 13.992 3.143 -19.154 1.00 92.50 187 GLU A C 1
ATOM 1480 O O . GLU A 1 187 ? 14.126 4.063 -19.960 1.00 92.50 187 GLU A O 1
ATOM 1485 N N . VAL A 1 188 ? 13.449 3.331 -17.946 1.00 93.31 188 VAL A N 1
ATOM 1486 C CA . VAL A 1 188 ? 12.975 4.645 -17.478 1.00 93.31 188 VAL A CA 1
ATOM 1487 C C . VAL A 1 188 ? 14.139 5.619 -17.302 1.00 93.31 188 VAL A C 1
ATOM 1489 O O . VAL A 1 188 ? 14.055 6.765 -17.731 1.00 93.31 188 VAL A O 1
ATOM 1492 N N . GLU A 1 189 ? 15.259 5.169 -16.733 1.00 94.81 189 GLU A N 1
ATOM 1493 C CA . GLU A 1 189 ? 16.477 5.979 -16.609 1.00 94.81 189 GLU A CA 1
ATOM 1494 C C . GLU A 1 189 ? 16.981 6.453 -17.982 1.00 94.81 189 GLU A C 1
ATOM 1496 O O . GLU A 1 189 ? 17.285 7.636 -18.146 1.00 94.81 189 GLU A O 1
ATOM 1501 N N . ARG A 1 190 ? 17.013 5.564 -18.988 1.00 92.12 190 ARG A N 1
ATOM 1502 C CA . ARG A 1 190 ? 17.353 5.927 -20.375 1.00 92.12 190 ARG A CA 1
ATOM 1503 C C . ARG A 1 190 ? 16.371 6.937 -20.958 1.00 92.12 190 ARG A C 1
ATOM 1505 O O . ARG A 1 190 ? 16.795 7.913 -21.570 1.00 92.12 190 ARG A O 1
ATOM 1512 N N . TYR A 1 191 ? 15.073 6.719 -20.763 1.00 90.25 191 TYR A N 1
ATOM 1513 C CA . TYR A 1 191 ? 14.043 7.648 -21.216 1.00 90.25 191 TYR A CA 1
ATOM 1514 C C . TYR A 1 191 ? 14.219 9.036 -20.585 1.00 90.25 191 TYR A C 1
ATOM 1516 O O . TYR A 1 191 ? 14.192 10.039 -21.300 1.00 90.25 191 TYR A O 1
ATOM 1524 N N . ASN A 1 192 ? 14.467 9.098 -19.275 1.00 92.44 192 ASN A N 1
ATOM 1525 C CA . ASN A 1 192 ? 14.689 10.346 -18.549 1.00 92.44 192 ASN A CA 1
ATOM 1526 C C . ASN A 1 192 ? 15.911 11.103 -19.077 1.00 92.44 192 ASN A C 1
ATOM 1528 O O . ASN A 1 192 ? 15.806 12.294 -19.350 1.00 92.44 192 ASN A O 1
ATOM 1532 N N . GLN A 1 193 ? 17.032 10.406 -19.293 1.00 90.94 193 GLN A N 1
ATOM 1533 C CA . GLN A 1 193 ? 18.267 10.998 -19.823 1.00 90.94 193 GLN A CA 1
ATOM 1534 C C . GLN A 1 193 ? 18.094 11.631 -21.211 1.00 90.94 193 GLN A C 1
ATOM 1536 O O . GLN A 1 193 ? 18.792 12.588 -21.538 1.00 90.94 193 GLN A O 1
ATOM 1541 N N . ILE A 1 194 ? 17.195 11.088 -22.037 1.00 88.31 194 ILE A N 1
ATOM 1542 C CA . ILE A 1 194 ? 16.954 11.572 -23.402 1.00 88.31 194 ILE A CA 1
ATOM 1543 C C . ILE A 1 194 ? 15.962 12.741 -23.413 1.00 88.31 194 ILE A C 1
ATOM 1545 O O . ILE A 1 194 ? 16.135 13.678 -24.191 1.00 88.31 194 ILE A O 1
ATOM 1549 N N . ASN A 1 195 ? 14.918 12.686 -22.580 1.00 86.19 195 ASN A N 1
ATOM 1550 C CA . ASN A 1 195 ? 13.734 13.536 -22.741 1.00 86.19 195 ASN A CA 1
ATOM 1551 C C . ASN A 1 195 ? 13.578 14.632 -21.680 1.00 86.19 195 ASN A C 1
ATOM 1553 O O . ASN A 1 195 ? 12.775 15.545 -21.872 1.00 86.19 195 ASN A O 1
ATOM 1557 N N . HIS A 1 196 ? 14.308 14.568 -20.563 1.00 86.75 196 HIS A N 1
ATOM 1558 C CA . HIS A 1 196 ? 14.058 15.440 -19.418 1.00 86.75 196 HIS A CA 1
ATOM 1559 C C . HIS A 1 196 ? 15.336 16.039 -18.819 1.00 86.75 196 HIS A C 1
ATOM 1561 O O . HIS A 1 196 ? 16.435 15.507 -18.946 1.00 86.75 196 HIS A O 1
ATOM 1567 N N . GLN A 1 197 ? 15.177 17.177 -18.135 1.00 76.25 197 GLN A N 1
ATOM 1568 C CA . GLN A 1 197 ? 16.205 17.721 -17.248 1.00 76.25 197 GLN A CA 1
ATOM 1569 C C . GLN A 1 197 ? 16.132 17.037 -15.871 1.00 76.25 197 GLN A C 1
ATOM 1571 O O . GLN A 1 197 ? 15.080 16.558 -15.452 1.00 76.25 197 GLN A O 1
ATOM 1576 N N . HIS A 1 198 ? 17.257 17.013 -15.155 1.00 71.31 198 HIS A N 1
ATOM 1577 C CA . HIS A 1 198 ? 17.494 16.109 -14.023 1.00 71.31 198 HIS A CA 1
ATOM 1578 C C . HIS A 1 198 ? 16.574 16.286 -12.796 1.00 71.31 198 HIS A C 1
ATOM 1580 O O . HIS A 1 198 ? 16.465 15.362 -11.995 1.00 71.31 198 HIS A O 1
ATOM 1586 N N . SER A 1 199 ? 15.943 17.450 -12.605 1.00 71.94 199 SER A N 1
ATOM 1587 C CA . SER A 1 199 ? 15.274 17.810 -11.341 1.00 71.94 199 SER A CA 1
ATOM 1588 C C . SER A 1 199 ? 14.074 16.923 -10.999 1.00 71.94 199 SER A C 1
ATOM 1590 O O . SER A 1 199 ? 14.008 16.389 -9.895 1.00 71.94 199 SER A O 1
ATOM 1592 N N . ASP A 1 200 ? 13.149 16.742 -11.943 1.00 77.50 200 ASP A N 1
ATOM 1593 C CA . ASP A 1 200 ? 11.897 15.996 -11.728 1.00 77.50 200 ASP A CA 1
ATOM 1594 C C . ASP A 1 200 ? 11.937 14.576 -12.315 1.00 77.50 200 ASP A C 1
ATOM 1596 O O . ASP A 1 200 ? 11.035 13.766 -12.092 1.00 77.50 200 ASP A O 1
ATOM 1600 N N . HIS A 1 201 ? 12.995 14.274 -13.071 1.00 85.38 201 HIS A N 1
ATOM 1601 C CA . HIS A 1 201 ? 13.203 13.021 -13.786 1.00 85.38 201 HIS A CA 1
ATOM 1602 C C . HIS A 1 201 ? 14.641 12.538 -13.564 1.00 85.38 201 HIS A C 1
ATOM 1604 O O . HIS A 1 201 ? 15.530 12.810 -14.377 1.00 85.38 201 HIS A O 1
ATOM 1610 N N . PRO A 1 202 ? 14.905 11.842 -12.443 1.00 86.88 202 PRO A N 1
ATOM 1611 C CA . PRO A 1 202 ? 16.256 11.448 -12.092 1.00 86.88 202 PRO A CA 1
ATOM 1612 C C . PRO A 1 202 ? 16.807 10.422 -13.088 1.00 86.88 202 PRO A C 1
ATOM 1614 O O . PRO A 1 202 ? 16.095 9.554 -13.598 1.00 86.88 202 PRO A O 1
ATOM 1617 N N . HIS A 1 203 ? 18.110 10.523 -13.351 1.00 89.94 203 HIS A N 1
ATOM 1618 C CA . HIS A 1 203 ? 18.832 9.604 -14.242 1.00 89.94 203 HIS A CA 1
ATOM 1619 C C . HIS A 1 203 ? 19.216 8.287 -13.561 1.00 89.94 203 HIS A C 1
ATOM 1621 O O . HIS A 1 203 ? 19.608 7.347 -14.245 1.00 89.94 203 HIS A O 1
ATOM 1627 N N . TYR A 1 204 ? 19.141 8.243 -12.231 1.00 92.31 204 TYR A N 1
ATOM 1628 C CA . TYR A 1 204 ? 19.283 7.039 -11.430 1.00 92.31 204 TYR A CA 1
ATOM 1629 C C . TYR A 1 204 ? 17.985 6.823 -10.663 1.00 92.31 204 TYR A C 1
ATOM 1631 O O . TYR A 1 204 ? 17.527 7.724 -9.961 1.00 92.31 204 TYR A O 1
ATOM 1639 N N . ILE A 1 205 ? 17.408 5.634 -10.792 1.00 94.88 205 ILE A N 1
ATOM 1640 C CA . ILE A 1 205 ? 16.143 5.279 -10.164 1.00 94.88 205 ILE A CA 1
ATOM 1641 C C . ILE A 1 205 ? 16.405 4.121 -9.198 1.00 94.88 205 ILE A C 1
ATOM 1643 O O . ILE A 1 205 ? 16.857 3.046 -9.618 1.00 94.88 205 ILE A O 1
ATOM 1647 N N . PRO A 1 206 ? 16.109 4.293 -7.897 1.00 94.94 206 PRO A N 1
ATOM 1648 C CA . PRO A 1 206 ? 16.096 3.182 -6.960 1.00 94.94 206 PRO A CA 1
ATOM 1649 C C . PRO A 1 206 ? 15.100 2.112 -7.408 1.00 94.94 206 PRO A C 1
ATOM 1651 O O . PRO A 1 206 ? 13.968 2.413 -7.791 1.00 94.94 206 PRO A O 1
ATOM 1654 N N . ASN A 1 207 ? 15.496 0.845 -7.342 1.00 96.25 207 ASN A N 1
ATOM 1655 C CA . ASN A 1 207 ? 14.655 -0.256 -7.810 1.00 96.25 207 ASN A CA 1
ATOM 1656 C C . ASN A 1 207 ? 13.328 -0.348 -7.026 1.00 96.25 207 ASN A C 1
ATOM 1658 O O . ASN A 1 207 ? 12.278 -0.581 -7.628 1.00 96.25 207 ASN A O 1
ATOM 1662 N N . GLY A 1 208 ? 13.333 -0.045 -5.721 1.00 96.88 208 GLY A N 1
ATOM 1663 C CA . GLY A 1 208 ? 12.108 0.069 -4.926 1.00 96.88 208 GLY A CA 1
ATOM 1664 C C . GLY A 1 208 ? 11.145 1.142 -5.447 1.00 96.88 208 GLY A C 1
ATOM 1665 O O . GLY A 1 208 ? 9.935 0.923 -5.471 1.00 96.88 208 GLY A O 1
ATOM 1666 N N . ALA A 1 209 ? 11.659 2.271 -5.945 1.00 97.88 209 ALA A N 1
ATOM 1667 C CA . ALA A 1 209 ? 10.829 3.354 -6.473 1.00 97.88 209 ALA A CA 1
ATOM 1668 C C . ALA A 1 209 ? 10.082 2.932 -7.750 1.00 97.88 209 ALA A C 1
ATOM 1670 O O . ALA A 1 209 ? 8.897 3.229 -7.906 1.00 97.88 209 ALA A O 1
ATOM 1671 N N . PHE A 1 210 ? 10.745 2.182 -8.638 1.00 97.69 210 PHE A N 1
ATOM 1672 C CA . PHE A 1 210 ? 10.093 1.607 -9.818 1.00 97.69 210 PHE A CA 1
ATOM 1673 C C . PHE A 1 210 ? 9.025 0.569 -9.436 1.00 97.69 210 PHE A C 1
ATOM 1675 O O . PHE A 1 210 ? 7.918 0.594 -9.972 1.00 97.69 210 PHE A O 1
ATOM 1682 N N . ILE A 1 211 ? 9.316 -0.306 -8.465 1.00 97.94 211 ILE A N 1
ATOM 1683 C CA . ILE A 1 211 ? 8.346 -1.288 -7.954 1.00 97.94 211 ILE A CA 1
ATOM 1684 C C . ILE A 1 211 ? 7.097 -0.588 -7.397 1.00 97.94 211 ILE A C 1
ATOM 1686 O O . ILE A 1 211 ? 5.980 -0.979 -7.737 1.00 97.94 211 ILE A O 1
ATOM 1690 N N . ALA A 1 212 ? 7.271 0.468 -6.595 1.00 97.81 212 ALA A N 1
ATOM 1691 C CA . ALA A 1 212 ? 6.158 1.245 -6.053 1.00 97.81 212 ALA A CA 1
ATOM 1692 C C . ALA A 1 212 ? 5.308 1.890 -7.157 1.00 97.81 212 ALA A C 1
ATOM 1694 O O . ALA A 1 212 ? 4.083 1.828 -7.095 1.00 97.81 212 ALA A O 1
ATOM 1695 N N . ALA A 1 213 ? 5.934 2.443 -8.199 1.00 97.19 213 ALA A N 1
ATOM 1696 C CA . ALA A 1 213 ? 5.221 3.030 -9.333 1.00 97.19 213 ALA A CA 1
ATOM 1697 C C . ALA A 1 213 ? 4.406 1.997 -10.135 1.00 97.19 213 ALA A C 1
ATOM 1699 O O . ALA A 1 213 ? 3.278 2.276 -10.549 1.00 97.19 213 ALA A O 1
ATOM 1700 N N . MET A 1 214 ? 4.943 0.787 -10.314 1.00 96.12 214 MET A N 1
ATOM 1701 C CA . MET A 1 214 ? 4.213 -0.319 -10.938 1.00 96.12 214 MET A CA 1
ATOM 1702 C C . MET A 1 214 ? 2.996 -0.725 -10.097 1.00 96.12 214 MET A C 1
ATOM 1704 O O . MET A 1 214 ? 1.896 -0.847 -10.631 1.00 96.12 214 MET A O 1
ATOM 1708 N N . VAL A 1 215 ? 3.145 -0.867 -8.778 1.00 95.31 215 VAL A N 1
ATOM 1709 C CA . VAL A 1 215 ? 2.007 -1.196 -7.899 1.00 95.31 215 VAL A CA 1
ATOM 1710 C C . VAL A 1 215 ? 0.971 -0.072 -7.868 1.00 95.31 215 VAL A C 1
ATOM 1712 O O . VAL A 1 215 ? -0.223 -0.350 -7.963 1.00 95.31 215 VAL A O 1
ATOM 1715 N N . ALA A 1 216 ? 1.404 1.191 -7.833 1.00 93.94 216 ALA A N 1
ATOM 1716 C CA . ALA A 1 216 ? 0.514 2.350 -7.947 1.00 93.94 216 ALA A CA 1
ATOM 1717 C C . ALA A 1 216 ? -0.302 2.329 -9.253 1.0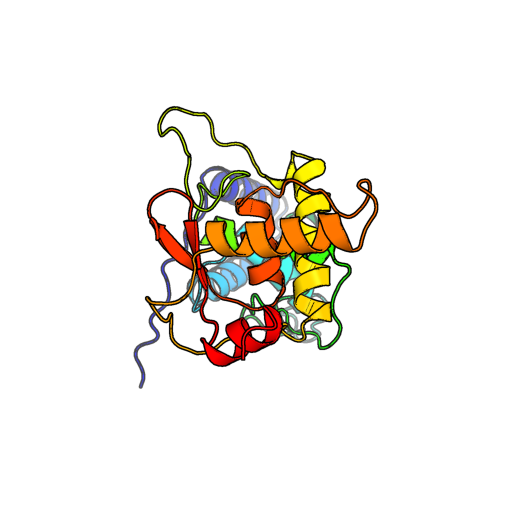0 93.94 216 ALA A C 1
ATOM 1719 O O . ALA A 1 216 ? -1.443 2.780 -9.280 1.00 93.94 216 ALA A O 1
ATOM 1720 N N . SER A 1 217 ? 0.255 1.736 -10.312 1.00 91.88 217 SER A N 1
ATOM 1721 C CA . SER A 1 217 ? -0.388 1.577 -11.620 1.00 91.88 217 SER A CA 1
ATOM 1722 C C . SER A 1 217 ? -1.259 0.320 -11.752 1.00 91.88 217 SER A C 1
ATOM 1724 O O . SER A 1 217 ? -1.687 0.010 -12.862 1.00 91.88 217 SER A O 1
ATOM 1726 N N . GLY A 1 218 ? -1.501 -0.413 -10.659 1.00 89.81 218 GLY A N 1
ATOM 1727 C CA . GLY A 1 218 ? -2.409 -1.567 -10.614 1.00 89.81 218 GLY A CA 1
ATOM 1728 C C . GLY A 1 218 ? -1.741 -2.941 -10.745 1.00 89.81 218 GLY A C 1
ATOM 1729 O O . GLY A 1 218 ? -2.421 -3.968 -10.667 1.00 89.81 218 GLY A O 1
ATOM 1730 N N . TYR A 1 219 ? -0.416 -2.999 -10.909 1.00 93.06 219 TYR A N 1
ATOM 1731 C CA . TYR A 1 219 ? 0.293 -4.270 -11.053 1.00 93.06 219 TYR A CA 1
ATOM 1732 C C . TYR A 1 219 ? 0.481 -4.993 -9.717 1.00 93.06 219 TYR A C 1
ATOM 1734 O O . TYR A 1 219 ? 0.753 -4.393 -8.679 1.00 93.06 219 TYR A O 1
ATOM 1742 N N . LYS A 1 220 ? 0.413 -6.324 -9.760 1.00 92.31 220 LYS A N 1
ATOM 1743 C CA . LYS A 1 220 ? 0.855 -7.206 -8.676 1.00 92.31 220 LYS A CA 1
ATOM 1744 C C . LYS A 1 220 ? 2.337 -7.516 -8.838 1.00 92.31 220 LYS A C 1
ATOM 1746 O O . LYS A 1 220 ? 2.852 -7.583 -9.956 1.00 92.31 220 LYS A O 1
ATOM 1751 N N . VAL A 1 221 ? 3.003 -7.766 -7.715 1.00 93.56 221 VAL A N 1
ATOM 1752 C CA . VAL A 1 221 ? 4.442 -8.039 -7.664 1.00 93.56 221 VAL A CA 1
ATOM 1753 C C . VAL A 1 221 ? 4.719 -9.423 -7.103 1.00 93.56 221 VAL A C 1
ATOM 1755 O O . VAL A 1 221 ? 4.026 -9.896 -6.205 1.00 93.56 221 VAL A O 1
ATOM 1758 N N . LYS A 1 222 ? 5.757 -10.071 -7.632 1.00 92.88 222 LYS A N 1
ATOM 1759 C CA . LYS A 1 222 ? 6.280 -11.345 -7.131 1.00 92.88 222 LYS A CA 1
ATOM 1760 C C . LYS A 1 222 ? 7.809 -11.291 -7.091 1.00 92.88 222 LYS A C 1
ATOM 1762 O O . LYS A 1 222 ? 8.393 -10.720 -8.008 1.00 92.88 222 LYS A O 1
ATOM 1767 N N . PRO A 1 223 ? 8.492 -11.905 -6.109 1.00 92.94 223 PRO A N 1
ATOM 1768 C CA . PRO A 1 223 ? 9.951 -11.908 -6.073 1.00 92.94 223 PRO A CA 1
ATOM 1769 C C . PRO A 1 223 ? 10.571 -12.585 -7.302 1.00 92.94 223 PRO A C 1
ATOM 1771 O O . PRO A 1 223 ? 10.158 -13.679 -7.690 1.00 92.94 223 PRO A O 1
ATOM 1774 N N . ALA A 1 224 ? 11.601 -11.951 -7.862 1.00 90.62 224 ALA A N 1
ATOM 1775 C CA . ALA A 1 224 ? 12.451 -12.479 -8.935 1.00 90.62 224 ALA A CA 1
ATOM 1776 C C . ALA A 1 224 ? 13.850 -12.908 -8.440 1.00 90.62 224 ALA A C 1
ATOM 1778 O O . ALA A 1 224 ? 14.706 -13.296 -9.230 1.00 90.62 224 ALA A O 1
ATOM 1779 N N . GLY A 1 225 ? 14.084 -12.839 -7.124 1.00 82.56 225 GLY A N 1
ATOM 1780 C CA . GLY A 1 225 ? 15.372 -13.098 -6.477 1.00 82.56 225 GLY A CA 1
ATOM 1781 C C . GLY A 1 225 ? 15.995 -11.828 -5.888 1.00 82.56 225 GLY A C 1
ATOM 1782 O O . GLY A 1 225 ? 15.939 -10.754 -6.485 1.00 82.56 225 GLY A O 1
ATOM 1783 N N . ARG A 1 226 ? 16.600 -11.959 -4.696 1.00 82.94 226 ARG A N 1
ATOM 1784 C CA . ARG A 1 226 ? 17.106 -10.837 -3.879 1.00 82.94 226 ARG A CA 1
ATOM 1785 C C . ARG A 1 226 ? 16.067 -9.707 -3.772 1.00 82.94 226 ARG A C 1
ATOM 1787 O O . ARG A 1 226 ? 15.027 -9.921 -3.164 1.00 82.94 226 ARG A O 1
ATOM 1794 N N . MET A 1 227 ? 16.354 -8.546 -4.359 1.00 91.94 227 MET A N 1
ATOM 1795 C CA . MET A 1 227 ? 15.583 -7.302 -4.242 1.00 91.94 227 MET A CA 1
ATOM 1796 C C . MET A 1 227 ? 14.605 -7.100 -5.415 1.00 91.94 227 MET A C 1
ATOM 1798 O O . MET A 1 227 ? 13.754 -6.215 -5.371 1.00 91.94 227 MET A O 1
ATOM 1802 N N . ASN A 1 228 ? 14.716 -7.912 -6.470 1.00 95.00 228 ASN A N 1
ATOM 1803 C CA . ASN A 1 228 ? 14.035 -7.684 -7.742 1.00 95.00 228 ASN A CA 1
ATOM 1804 C C . ASN A 1 228 ? 12.629 -8.286 -7.763 1.00 95.00 228 ASN A C 1
ATOM 1806 O O . ASN A 1 228 ? 12.352 -9.291 -7.098 1.00 95.00 228 ASN A O 1
ATOM 1810 N N . ALA A 1 229 ? 11.759 -7.703 -8.586 1.00 95.50 229 ALA A N 1
ATOM 1811 C CA . ALA A 1 229 ? 10.377 -8.133 -8.750 1.00 95.50 229 ALA A CA 1
ATOM 1812 C C . ALA A 1 229 ? 10.042 -8.495 -10.204 1.00 95.50 229 ALA A C 1
ATOM 1814 O O . ALA A 1 229 ? 10.544 -7.882 -11.147 1.00 95.50 229 ALA A O 1
ATOM 1815 N N . PHE A 1 230 ? 9.15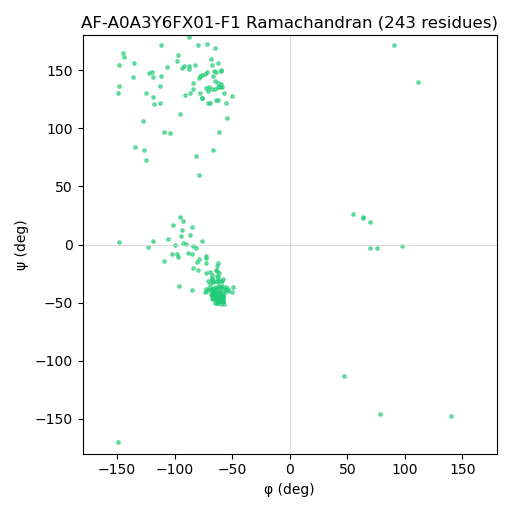0 -9.468 -10.363 1.00 95.25 230 PHE A N 1
ATOM 1816 C CA . PHE A 1 230 ? 8.337 -9.671 -11.555 1.00 95.25 230 PHE A CA 1
ATOM 1817 C C . PHE A 1 230 ? 6.990 -8.970 -11.385 1.00 95.25 230 PHE A C 1
ATOM 1819 O O . PHE A 1 230 ? 6.468 -8.877 -10.271 1.00 95.25 230 PHE A O 1
ATOM 1826 N N . PHE A 1 231 ? 6.405 -8.564 -12.509 1.00 94.88 231 PHE A N 1
ATOM 1827 C CA . PHE A 1 231 ? 5.081 -7.955 -12.580 1.00 94.88 231 PHE A CA 1
ATOM 1828 C C . PHE A 1 231 ? 4.165 -8.799 -13.456 1.00 94.88 231 PHE A C 1
ATOM 1830 O O . PHE A 1 231 ? 4.607 -9.418 -14.428 1.00 94.88 231 PHE A O 1
ATOM 1837 N N . ASN A 1 232 ? 2.878 -8.798 -13.139 1.00 93.94 232 ASN A N 1
ATOM 1838 C CA . ASN A 1 232 ? 1.856 -9.469 -13.932 1.00 93.94 232 ASN A CA 1
ATOM 1839 C C . ASN A 1 232 ? 1.464 -8.638 -15.169 1.00 93.94 232 ASN A C 1
ATOM 1841 O O . ASN A 1 232 ? 0.320 -8.232 -15.331 1.00 93.94 232 ASN A O 1
ATOM 1845 N N . ILE A 1 233 ? 2.432 -8.363 -16.044 1.00 92.19 233 ILE A N 1
ATOM 1846 C CA . ILE A 1 233 ? 2.263 -7.627 -17.305 1.00 92.19 233 ILE A CA 1
ATOM 1847 C C . ILE A 1 233 ? 2.478 -8.565 -18.498 1.00 92.19 233 ILE A C 1
ATOM 1849 O O . ILE A 1 233 ? 3.311 -9.468 -18.452 1.00 92.19 233 ILE A O 1
ATOM 1853 N N . SER A 1 234 ? 1.742 -8.375 -19.595 1.00 89.88 234 SER A N 1
ATOM 1854 C CA . SER A 1 234 ? 1.963 -9.169 -20.812 1.00 89.88 234 SER A CA 1
ATOM 1855 C C . SER A 1 234 ? 3.239 -8.743 -21.550 1.00 89.88 234 SER A C 1
ATOM 1857 O O . SER A 1 234 ? 3.562 -7.556 -21.611 1.00 89.88 234 SER A O 1
ATOM 1859 N N . LYS A 1 235 ? 3.930 -9.695 -22.198 1.00 87.25 235 LYS A N 1
ATOM 1860 C CA . LYS A 1 235 ? 5.096 -9.397 -23.055 1.00 87.25 235 LYS A CA 1
ATOM 1861 C C . LYS A 1 235 ? 4.757 -8.377 -24.145 1.00 87.25 235 LYS A C 1
ATOM 1863 O O . LYS A 1 235 ? 5.550 -7.487 -24.416 1.00 87.25 235 LYS A O 1
ATOM 1868 N N . LYS A 1 236 ? 3.559 -8.476 -24.733 1.00 85.06 236 LYS A N 1
ATOM 1869 C CA . LYS A 1 236 ? 3.065 -7.537 -25.749 1.00 85.06 236 LYS A CA 1
ATOM 1870 C C . LYS A 1 236 ? 2.941 -6.111 -25.203 1.00 85.06 236 LYS A C 1
ATOM 1872 O O . LYS A 1 236 ? 3.420 -5.189 -25.850 1.00 85.06 236 LYS A O 1
ATOM 1877 N N . GLY A 1 237 ? 2.318 -5.938 -24.033 1.00 82.62 237 GLY A N 1
ATOM 1878 C CA . GLY A 1 237 ? 2.174 -4.619 -23.403 1.00 82.62 237 GLY A CA 1
ATOM 1879 C C . GLY A 1 237 ? 3.529 -3.994 -23.075 1.00 82.62 237 GLY A C 1
ATOM 1880 O O . GLY A 1 237 ? 3.768 -2.826 -23.357 1.00 82.62 237 GLY A O 1
ATOM 1881 N N . LEU A 1 238 ? 4.453 -4.815 -22.584 1.00 85.31 238 LEU A N 1
ATOM 1882 C CA . LEU A 1 238 ? 5.814 -4.406 -22.266 1.00 85.31 238 LEU A CA 1
ATOM 1883 C C . LEU A 1 238 ? 6.630 -4.021 -23.517 1.00 85.31 238 LEU A C 1
ATOM 1885 O O . LEU A 1 238 ? 7.296 -2.991 -23.532 1.00 85.31 238 LEU A O 1
ATOM 1889 N N . CYS A 1 239 ? 6.558 -4.821 -24.583 1.00 84.88 239 CYS A N 1
ATOM 1890 C CA . CYS A 1 239 ? 7.173 -4.533 -25.882 1.00 84.88 239 CYS A CA 1
ATOM 1891 C C . CYS A 1 239 ? 6.685 -3.205 -26.474 1.00 84.88 239 CYS A C 1
ATOM 1893 O O . CYS A 1 239 ? 7.507 -2.392 -26.897 1.00 84.88 239 CYS A O 1
ATOM 1895 N N . ALA A 1 240 ? 5.371 -2.961 -26.428 1.00 81.44 240 ALA A N 1
ATOM 1896 C CA . ALA A 1 240 ? 4.776 -1.713 -26.895 1.00 81.44 240 ALA A CA 1
ATOM 1897 C C . ALA A 1 240 ? 5.333 -0.495 -26.137 1.00 81.44 240 ALA A C 1
ATOM 1899 O O . ALA A 1 240 ? 5.770 0.463 -26.769 1.00 81.44 240 ALA A O 1
ATOM 1900 N N . ALA A 1 241 ? 5.408 -0.567 -24.806 1.00 79.31 241 ALA A N 1
ATOM 1901 C CA . ALA A 1 241 ? 5.946 0.513 -23.976 1.00 79.31 241 ALA A CA 1
ATOM 1902 C C . ALA A 1 241 ? 7.454 0.746 -24.156 1.00 79.31 241 ALA A C 1
ATOM 1904 O O . ALA A 1 241 ? 7.943 1.859 -24.003 1.00 79.31 241 ALA A O 1
ATOM 1905 N N . MET A 1 242 ? 8.214 -0.295 -24.501 1.00 79.19 242 MET A N 1
ATOM 1906 C CA . MET A 1 242 ? 9.644 -0.165 -24.802 1.00 79.19 242 MET A CA 1
ATOM 1907 C C . MET A 1 242 ? 9.927 0.265 -26.250 1.00 79.19 242 MET A C 1
ATOM 1909 O O . MET A 1 242 ? 11.095 0.352 -26.628 1.00 79.19 242 MET A O 1
ATOM 1913 N N . GLY A 1 243 ? 8.901 0.457 -27.089 1.00 71.94 243 GLY A N 1
ATOM 1914 C CA . GLY A 1 243 ? 9.078 0.726 -28.519 1.00 71.94 243 GLY A CA 1
ATOM 1915 C C . GLY A 1 243 ? 9.738 -0.429 -29.288 1.00 71.94 243 GLY A C 1
ATOM 1916 O O . GLY A 1 243 ? 10.349 -0.207 -30.332 1.00 71.94 243 GLY A O 1
ATOM 1917 N N . LYS A 1 244 ? 9.655 -1.661 -28.766 1.00 60.91 244 LYS A N 1
ATOM 1918 C CA . LYS A 1 244 ? 10.226 -2.875 -29.368 1.00 60.91 244 LYS A CA 1
ATOM 1919 C C . LYS A 1 244 ? 9.083 -3.680 -29.992 1.00 60.91 244 LYS A C 1
ATOM 1921 O O . LYS A 1 244 ? 8.406 -4.410 -29.273 1.00 60.91 244 LYS A O 1
ATOM 1926 N N . ASN A 1 245 ? 8.854 -3.514 -31.298 1.00 50.00 245 ASN A N 1
ATOM 1927 C CA . ASN A 1 245 ? 7.926 -4.350 -32.077 1.00 50.00 245 ASN A CA 1
ATOM 1928 C C . ASN A 1 245 ? 8.547 -5.705 -32.416 1.00 50.00 245 ASN A C 1
ATOM 1930 O O . ASN A 1 245 ? 9.720 -5.710 -32.853 1.00 50.00 245 ASN A O 1
#

Foldseek 3Di:
DDPQPQPAEDEDPVRVVLVVVLVVVCVVVVVVLQVVLLVVLVVLQRSASAFAYSLQLLQLVQVLQCPDPPSSHHDPSSCVSRPHDAARQAHRVGRHGHLLGDDPDQDPLLSLLVSLLNRLCRVQVQQALQASHDPDPPDDRDRNVVDPVLSLLLSLLLVLCVVLVNFPQFDPDFDLPDDKLVVVSQLQLVVCVVPHDPPSRNNDHRSSSNSSSCVSSVWDWDDPPHRITTTRHDPVSVCSSSVHD

pLDDT: mean 90.03, std 9.67, range [34.16, 98.06]

Solvent-accessible surface area (backbone atoms only — not comparable to full-atom values): 13526 Å² total; per-residue (Å²): 135,79,79,79,70,51,37,85,64,69,70,53,73,65,56,51,54,51,51,51,51,52,52,50,52,30,62,75,70,66,40,58,65,55,52,53,51,48,53,52,49,50,57,46,56,52,58,29,78,55,64,60,42,56,66,59,50,46,8,36,44,32,57,16,18,52,85,48,85,86,76,71,35,48,46,74,66,49,42,68,75,27,54,70,73,73,66,58,27,30,44,78,74,46,67,64,80,33,96,80,38,67,65,94,70,84,68,59,63,66,39,37,35,55,44,22,44,54,53,46,36,46,74,31,77,51,41,23,51,64,10,55,25,62,93,49,89,85,57,84,88,55,65,38,84,79,39,73,66,37,58,47,34,15,43,35,40,35,49,53,39,50,77,48,68,51,52,64,58,53,50,98,55,67,58,82,88,53,74,36,37,62,60,50,38,52,52,52,20,52,49,22,64,75,75,46,64,62,88,68,25,44,63,71,58,50,37,19,18,41,51,24,18,42,35,48,34,51,35,55,77,45,83,67,56,81,32,32,30,36,48,18,49,47,67,67,62,52,27,60,55,69,72,51,131

Radius of gyration: 19.69 Å; Cα contacts (8 Å, |Δi|>4): 378; chains: 1; bounding box: 51×41×63 Å

Sequence (245 aa):
MNNNYCIPQGMTRTEREELKSFATQCGNAGDIQSLERTLIMIAHWMRQGQRVSFTEYASQWTEAQRERSDGNHSTPEMAKQWPFSGKRCISPGGSDYYPAGVGDEPCCDETEIRHAVTVITAEYPQFNLDGLALHNRNADWENPLDNPSFIVSAKSCLRWIRDNGMSNAQIESFPQDNPTSDTLKHEVERYNQINHQHSDHPHYIPNGAFIAAMVASGYKVKPAGRMNAFFNISKKGLCAAMGKN

Organism: Salmonella enterica I (NCBI:txid59201)

Secondary structure (DSSP, 8-state):
-----PPPP---HHHHHHHHHHHHHHHHHT-HHHHHHHHHHHHHHHT-SS---HHHHHHHHHHHHTT-SSS-PPPHHHHHHS---SS--S-TT-----TT-S-SSPPPHHHHHHHHHHHHHHH-TT-BTTBSS-SSTTSPP--GGGSHHHHHHHHHHHHHHHHTT-TT-B-SS--TTSPPHHHHHHHHHHHHHHH--TTTS-SS--HHHHHHHHHHTT--EEEEETTEEEESB-HHHHHHHTT--